Protein AF-A0A9E5R6Z1-F1 (afdb_monomer_lite)

Foldseek 3Di:
DDDDDDDDDDDDPPDPPPPPPPPPPPDPPPVVVVVLVVQLCVLLVVLVVVVVCVVVVDDDPPPDDPDPVVVVLSNLVSVLVSLVVNCVSVDPPPLVSQLVSQLSVQVSVLVVVCVVVVNPDPCVLCVLVSLLSSLVSLVVSQVSDPPNDVVSNVSSVVSNVVSVVSNCVSVCVDPPVVVVVCVVCVVVVVVVVVVVCVVVVVVVVPD

pLDDT: mean 70.44, std 13.85, range [41.38, 90.44]

Sequence (207 aa):
MDAETHPEGNQSPQLPSVPDDGIHQTEDKPYAQAARGRLAVLPFSLGLIGLGAFLLARPEIEGVNLNAQTLGVLFGAVWVLSTLLRFFATGRRERGLLYLALILLSIGGLFGAAVVSDGALDLTAWWPLLLLSAALSLVVTFILERQHEAGLLTLALFLGVSGGSALLVTQDVLQVDFLERLEDYFPLLIALGGVLLIPLAMRGSAE

Secondary structure (DSSP, 8-state):
--------------------------SSHHHHHHHHHHHHHHHHHHHHHHHHHHHHT-S--TT----HHHHHHHHHHHHHHHHHHHHHHH-TT-HHHHHHHHHHHHHHHHHHHHHHTTT-S-HHHHTHHHHHHHHHHHHHHHHH-SS--HHHHHHHHHHHHHHHHHHHHHTT-S-HHHHHHHHHHHHHHHHHHHHHHHHHHHHTT--

Radius of gyration: 31.72 Å; chains: 1; bounding box: 102×55×94 Å

Structure (mmCIF, N/CA/C/O backbone):
data_AF-A0A9E5R6Z1-F1
#
_entry.id   AF-A0A9E5R6Z1-F1
#
loop_
_atom_site.group_PDB
_atom_site.id
_atom_site.type_symbol
_atom_site.label_atom_id
_atom_site.label_alt_id
_atom_site.label_comp_id
_atom_site.label_asym_id
_atom_site.label_entity_id
_atom_site.label_seq_id
_atom_site.pdbx_PDB_ins_code
_atom_site.Cartn_x
_atom_site.Cartn_y
_atom_site.Cartn_z
_atom_site.occupancy
_atom_site.B_iso_or_equiv
_atom_site.auth_seq_id
_atom_site.auth_comp_id
_atom_site.auth_asym_id
_atom_site.auth_atom_id
_atom_site.pdbx_PDB_model_num
ATOM 1 N N . MET A 1 1 ? 77.469 2.097 -67.933 1.00 42.53 1 MET A N 1
ATOM 2 C CA . MET A 1 1 ? 76.581 3.271 -68.076 1.00 42.53 1 MET A CA 1
ATOM 3 C C . MET A 1 1 ? 75.127 2.822 -67.959 1.00 42.53 1 MET A C 1
ATOM 5 O O . MET A 1 1 ? 74.335 3.008 -68.871 1.00 42.53 1 MET A O 1
ATOM 9 N N . ASP A 1 2 ? 74.814 2.089 -66.889 1.00 42.16 2 ASP A N 1
ATOM 10 C CA . ASP A 1 2 ? 74.126 2.590 -65.691 1.00 42.16 2 ASP A CA 1
ATOM 11 C C . ASP A 1 2 ? 73.021 3.624 -65.931 1.00 42.16 2 ASP A C 1
ATOM 13 O O . ASP A 1 2 ? 73.303 4.780 -66.238 1.00 42.16 2 ASP A O 1
ATOM 17 N N . ALA A 1 3 ? 71.770 3.217 -65.718 1.00 41.38 3 ALA A N 1
ATOM 18 C CA . ALA A 1 3 ? 71.064 3.529 -64.472 1.00 41.38 3 ALA A CA 1
ATOM 19 C C . ALA A 1 3 ? 69.661 2.895 -64.501 1.00 41.38 3 ALA A C 1
ATOM 21 O O . ALA A 1 3 ? 68.779 3.333 -65.238 1.00 41.38 3 ALA A O 1
ATOM 22 N N . GLU A 1 4 ? 69.469 1.858 -63.684 1.00 46.56 4 GLU A N 1
ATOM 23 C CA . GLU A 1 4 ? 68.155 1.390 -63.243 1.00 46.56 4 GLU A CA 1
ATOM 24 C C . GLU A 1 4 ? 67.530 2.458 -62.336 1.00 46.56 4 GLU A C 1
ATOM 26 O O . GLU A 1 4 ? 68.152 2.897 -61.368 1.00 46.56 4 GLU A O 1
ATOM 31 N N . THR A 1 5 ? 66.299 2.878 -62.622 1.00 49.69 5 THR A N 1
ATOM 32 C CA . THR A 1 5 ? 65.506 3.710 -61.711 1.00 49.69 5 THR A CA 1
ATOM 33 C C . THR A 1 5 ? 64.362 2.880 -61.138 1.00 49.69 5 THR A C 1
ATOM 35 O O . THR A 1 5 ? 63.339 2.635 -61.776 1.00 49.69 5 THR A O 1
ATOM 38 N N . HIS A 1 6 ? 64.570 2.417 -59.905 1.00 46.84 6 HIS A N 1
ATOM 39 C CA . HIS A 1 6 ? 63.537 1.844 -59.045 1.00 46.84 6 HIS A CA 1
ATOM 40 C C . HIS A 1 6 ? 62.465 2.894 -58.688 1.00 46.84 6 HIS A C 1
ATOM 42 O O . HIS A 1 6 ? 62.797 4.070 -58.525 1.00 46.84 6 HIS A O 1
ATOM 48 N N . PRO A 1 7 ? 61.192 2.496 -58.499 1.00 50.41 7 PRO A N 1
ATOM 49 C CA . PRO A 1 7 ? 60.188 3.366 -57.911 1.00 50.41 7 PRO A CA 1
ATOM 50 C C . PRO A 1 7 ? 60.345 3.326 -56.385 1.00 50.41 7 PRO A C 1
ATOM 52 O O . PRO A 1 7 ? 60.003 2.330 -55.747 1.00 50.41 7 PRO A O 1
ATOM 55 N N . GLU A 1 8 ? 60.880 4.388 -55.783 1.00 46.31 8 GLU A N 1
ATOM 56 C CA . GLU A 1 8 ? 60.915 4.506 -54.324 1.00 46.31 8 GLU A CA 1
ATOM 57 C C . GLU A 1 8 ? 59.515 4.815 -53.793 1.00 46.31 8 GLU A C 1
ATOM 59 O O . GLU A 1 8 ? 59.022 5.944 -53.805 1.00 46.31 8 GLU A O 1
ATOM 64 N N . GLY A 1 9 ? 58.858 3.758 -53.327 1.00 43.81 9 GLY A N 1
ATOM 65 C CA . GLY A 1 9 ? 57.801 3.875 -52.347 1.00 43.81 9 GLY A CA 1
ATOM 66 C C . GLY A 1 9 ? 58.371 4.318 -50.999 1.00 43.81 9 GLY A C 1
ATOM 67 O O . GLY A 1 9 ? 59.351 3.764 -50.521 1.00 43.81 9 GLY A O 1
ATOM 68 N N . ASN A 1 10 ? 57.664 5.260 -50.379 1.00 48.88 10 ASN A N 1
ATOM 69 C CA . ASN A 1 10 ? 57.379 5.306 -48.947 1.00 48.88 10 ASN A CA 1
ATOM 70 C C . ASN A 1 10 ? 58.569 5.249 -47.969 1.00 48.88 10 ASN A C 1
ATOM 72 O O . ASN A 1 10 ? 59.078 4.173 -47.669 1.00 48.88 10 ASN A O 1
ATOM 76 N N . GLN A 1 11 ? 58.860 6.387 -47.330 1.00 45.09 11 GLN A N 1
ATOM 77 C CA . GLN A 1 11 ? 59.085 6.458 -45.879 1.00 45.09 11 GLN A CA 1
ATOM 78 C C . GLN A 1 11 ? 59.137 7.924 -45.428 1.00 45.09 11 GLN A C 1
ATOM 80 O O . GLN A 1 11 ? 60.192 8.534 -45.276 1.00 45.09 11 GLN A O 1
ATOM 85 N N . SER A 1 12 ? 57.961 8.514 -45.198 1.00 47.19 12 SER A N 1
ATOM 86 C CA . SER A 1 12 ? 57.875 9.636 -44.260 1.00 47.19 12 SER A CA 1
ATOM 87 C C . SER A 1 12 ? 58.375 9.147 -42.892 1.00 47.19 12 SER A C 1
ATOM 89 O O . SER A 1 12 ? 58.045 8.015 -42.527 1.00 47.19 12 SER A O 1
ATOM 91 N N . PRO A 1 13 ? 59.148 9.942 -42.128 1.00 47.66 13 PRO A N 1
ATOM 92 C CA . PRO A 1 13 ? 59.617 9.523 -40.814 1.00 47.66 13 PRO A CA 1
ATOM 93 C C . PRO A 1 13 ? 58.399 9.217 -39.943 1.00 47.66 13 PRO A C 1
ATOM 95 O O . PRO A 1 13 ? 57.646 10.123 -39.581 1.00 47.66 13 PRO A O 1
ATOM 98 N N . GLN A 1 14 ? 58.168 7.938 -39.647 1.00 50.94 14 GLN A N 1
ATOM 99 C CA . GLN A 1 14 ? 57.207 7.553 -38.627 1.00 50.94 14 GLN A CA 1
ATOM 100 C C . GLN A 1 14 ? 57.766 8.069 -37.308 1.00 50.94 14 GLN A C 1
ATOM 102 O O . GLN A 1 14 ? 58.709 7.510 -36.748 1.00 50.94 14 GLN A O 1
ATOM 107 N N . LEU A 1 15 ? 57.207 9.186 -36.843 1.00 52.81 15 LEU A N 1
ATOM 108 C CA . LEU A 1 15 ? 57.310 9.570 -35.447 1.00 52.81 15 LEU A CA 1
ATOM 109 C C . LEU A 1 15 ? 56.918 8.340 -34.616 1.00 52.81 15 LEU A C 1
ATOM 111 O O . LEU A 1 15 ? 55.941 7.674 -34.979 1.00 52.81 15 LEU A O 1
ATOM 115 N N . PRO A 1 16 ? 57.659 8.010 -33.543 1.00 53.41 16 PRO A N 1
ATOM 116 C CA . PRO A 1 16 ? 57.234 6.957 -32.637 1.00 53.41 16 PRO A CA 1
ATOM 117 C C . PRO A 1 16 ? 55.801 7.279 -32.227 1.00 53.41 16 PRO A C 1
ATOM 119 O O . PRO A 1 16 ? 55.530 8.378 -31.740 1.00 53.41 16 PRO A O 1
ATOM 122 N N . SER A 1 17 ? 54.879 6.358 -32.512 1.00 57.00 17 SER A N 1
ATOM 123 C CA . SER A 1 17 ? 53.503 6.461 -32.055 1.00 57.00 17 SER A CA 1
ATOM 124 C C . SER A 1 17 ? 53.571 6.572 -30.542 1.00 57.00 17 SER A C 1
ATOM 126 O O . SER A 1 17 ? 53.854 5.582 -29.864 1.00 57.00 17 SER A O 1
ATOM 128 N N . VAL A 1 18 ? 53.393 7.793 -30.033 1.00 56.34 18 VAL A N 1
ATOM 129 C CA . VAL A 1 18 ? 53.086 8.026 -28.628 1.00 56.34 18 VAL A CA 1
ATOM 130 C C . VAL A 1 18 ? 51.949 7.052 -28.340 1.00 56.34 18 VAL A C 1
ATOM 132 O O . VAL A 1 18 ? 50.958 7.090 -29.078 1.00 56.34 18 VAL A O 1
ATOM 135 N N . PRO A 1 19 ? 52.112 6.105 -27.397 1.00 54.19 19 PRO A N 1
ATOM 136 C CA . PRO A 1 19 ? 50.986 5.316 -26.946 1.00 54.19 19 PRO A CA 1
ATOM 137 C C . PRO A 1 19 ? 49.902 6.330 -26.629 1.00 54.19 19 PRO A C 1
ATOM 139 O O . PRO A 1 19 ? 50.152 7.275 -25.880 1.00 54.19 19 PRO A O 1
ATOM 142 N N . ASP A 1 20 ? 48.756 6.201 -27.290 1.00 52.78 20 ASP A N 1
ATOM 143 C CA . ASP A 1 20 ? 47.553 6.923 -26.916 1.00 52.78 20 ASP A CA 1
ATOM 144 C C . ASP A 1 20 ? 47.185 6.337 -25.548 1.00 52.78 20 ASP A C 1
ATOM 146 O O . ASP A 1 20 ? 46.398 5.396 -25.435 1.00 52.78 20 ASP A O 1
ATOM 150 N N . ASP A 1 21 ? 47.925 6.778 -24.523 1.00 45.31 21 ASP A N 1
ATOM 151 C CA . ASP A 1 21 ? 47.690 6.531 -23.118 1.00 45.31 21 ASP A CA 1
ATOM 152 C C . ASP A 1 21 ? 46.331 7.148 -22.913 1.00 45.31 21 ASP A C 1
ATOM 154 O O . ASP A 1 21 ? 46.196 8.366 -22.762 1.00 45.31 21 ASP A O 1
ATOM 158 N N . GLY A 1 22 ? 45.326 6.284 -23.075 1.00 45.94 22 GLY A N 1
ATOM 159 C CA . GLY A 1 22 ? 43.932 6.634 -23.025 1.00 45.94 22 GLY A CA 1
ATOM 160 C C . GLY A 1 22 ? 43.781 7.556 -21.848 1.00 45.94 22 GLY A C 1
ATOM 161 O O . GLY A 1 22 ? 44.023 7.139 -20.714 1.00 45.94 22 GLY A O 1
ATOM 162 N N . ILE A 1 23 ? 43.469 8.821 -22.146 1.00 45.84 23 ILE A N 1
ATOM 163 C CA . ILE A 1 23 ? 43.157 9.814 -21.137 1.00 45.84 23 ILE A CA 1
ATOM 164 C C . ILE A 1 23 ? 42.141 9.118 -20.260 1.00 45.84 23 ILE A C 1
ATOM 166 O O . ILE A 1 23 ? 41.013 8.855 -20.687 1.00 45.84 23 ILE A O 1
ATOM 170 N N . HIS A 1 24 ? 42.598 8.718 -19.080 1.00 48.62 24 HIS A N 1
ATOM 171 C CA . HIS A 1 24 ? 41.786 8.080 -18.084 1.00 48.62 24 HIS A CA 1
ATOM 172 C C . HIS A 1 24 ? 40.665 9.081 -17.814 1.00 48.62 24 HIS A C 1
ATOM 174 O O . HIS A 1 24 ? 40.829 10.031 -17.058 1.00 48.62 24 HIS A O 1
ATOM 180 N N . GLN A 1 25 ? 39.507 8.885 -18.455 1.00 45.84 25 GLN A N 1
ATOM 181 C CA . GLN A 1 25 ? 38.227 9.499 -18.102 1.00 45.84 25 GLN A CA 1
ATOM 182 C C . GLN A 1 25 ? 37.716 8.861 -16.801 1.00 45.84 25 GLN A C 1
ATOM 184 O O . GLN A 1 25 ? 36.587 8.385 -16.678 1.00 45.84 25 GLN A O 1
ATOM 189 N N . THR A 1 26 ? 38.604 8.837 -15.825 1.00 51.22 26 THR A N 1
ATOM 190 C CA . THR A 1 26 ? 38.409 8.600 -14.411 1.00 51.22 26 THR A CA 1
ATOM 191 C C . THR A 1 26 ? 38.851 9.951 -13.867 1.00 51.22 26 THR A C 1
ATOM 193 O O . THR A 1 26 ? 40.036 10.227 -13.867 1.00 51.22 26 THR A O 1
ATOM 196 N N . GLU A 1 27 ? 37.982 10.938 -13.644 1.00 50.84 27 GLU A N 1
ATOM 197 C CA . GLU A 1 27 ? 37.518 11.200 -12.274 1.00 50.84 27 GLU A CA 1
ATOM 198 C C . GLU A 1 27 ? 36.553 12.410 -12.160 1.00 50.84 27 GLU A C 1
ATOM 200 O O . GLU A 1 27 ? 36.466 13.024 -11.107 1.00 50.84 27 GLU A O 1
ATOM 205 N N . ASP A 1 28 ? 35.729 12.738 -13.164 1.00 46.84 28 ASP A N 1
ATOM 206 C CA . ASP A 1 28 ? 34.684 13.785 -12.985 1.00 46.84 28 ASP A CA 1
ATOM 207 C C . ASP A 1 28 ? 33.322 13.245 -12.498 1.00 46.84 28 ASP A C 1
ATOM 209 O O . ASP A 1 28 ? 32.381 13.986 -12.200 1.00 46.84 28 ASP A O 1
ATOM 213 N N . LYS A 1 29 ? 33.188 11.922 -12.360 1.00 54.06 29 LYS A N 1
ATOM 214 C CA . LYS A 1 29 ? 31.953 11.274 -11.886 1.00 54.06 29 LYS A CA 1
ATOM 215 C C . LYS A 1 29 ? 31.709 11.306 -10.359 1.00 54.06 29 LYS A C 1
ATOM 217 O O . LYS A 1 29 ? 30.527 11.355 -9.999 1.00 54.06 29 LYS A O 1
ATOM 222 N N . PRO A 1 30 ? 32.710 11.311 -9.446 1.00 52.12 30 PRO A N 1
ATOM 223 C CA . PRO A 1 30 ? 32.435 11.259 -8.008 1.00 52.12 30 PRO A CA 1
ATOM 224 C C . PRO A 1 30 ? 31.870 12.580 -7.463 1.00 52.12 30 PRO A C 1
ATOM 226 O O . PRO A 1 30 ? 30.989 12.552 -6.605 1.00 52.12 30 PRO A O 1
ATOM 229 N N . TYR A 1 31 ? 32.272 13.737 -8.003 1.00 50.44 31 TYR A N 1
ATOM 230 C CA . TYR A 1 31 ? 31.778 15.041 -7.537 1.00 50.44 31 TYR A CA 1
ATOM 231 C C . TYR A 1 31 ? 30.316 15.299 -7.925 1.00 50.44 31 TYR A C 1
ATOM 233 O O . TYR A 1 31 ? 29.526 15.751 -7.093 1.00 50.44 31 TYR A O 1
ATOM 241 N N . ALA A 1 32 ? 29.912 14.940 -9.148 1.00 51.44 32 ALA A N 1
ATOM 242 C CA . ALA A 1 32 ? 28.524 15.077 -9.594 1.00 51.44 32 ALA A CA 1
ATOM 243 C C . ALA A 1 32 ? 27.569 14.103 -8.874 1.00 51.44 32 ALA A C 1
ATOM 245 O O . ALA A 1 32 ? 26.413 14.444 -8.611 1.00 51.44 32 ALA A O 1
ATOM 246 N N . GLN A 1 33 ? 28.041 12.902 -8.518 1.00 53.09 33 GLN A N 1
ATOM 247 C CA . GLN A 1 33 ? 27.274 11.945 -7.711 1.00 53.09 33 GLN A CA 1
ATOM 248 C C . GLN A 1 33 ? 27.171 12.385 -6.242 1.00 53.09 33 GLN A C 1
ATOM 250 O O . GLN A 1 33 ? 26.078 12.343 -5.675 1.00 53.09 33 GLN A O 1
ATOM 255 N N . ALA A 1 34 ? 28.255 12.899 -5.651 1.00 52.94 34 ALA A N 1
ATOM 256 C CA . ALA A 1 34 ? 28.252 13.429 -4.288 1.00 52.94 34 ALA A CA 1
ATOM 257 C C . ALA A 1 34 ? 27.375 14.687 -4.142 1.00 52.94 34 ALA A C 1
ATOM 259 O O . ALA A 1 34 ? 26.655 14.826 -3.153 1.00 52.94 34 ALA A O 1
ATOM 260 N N . ALA A 1 35 ? 27.374 15.586 -5.133 1.00 52.66 35 ALA A N 1
ATOM 261 C CA . ALA A 1 35 ? 26.526 16.780 -5.133 1.00 52.66 35 ALA A CA 1
ATOM 262 C C . ALA A 1 35 ? 25.026 16.438 -5.207 1.00 52.66 35 ALA A C 1
ATOM 264 O O . ALA A 1 35 ? 24.215 17.038 -4.502 1.00 52.66 35 ALA A O 1
ATOM 265 N N . ARG A 1 36 ? 24.652 15.422 -5.997 1.00 52.22 36 ARG A N 1
ATOM 266 C CA . ARG A 1 36 ? 23.263 14.935 -6.090 1.00 52.22 36 ARG A CA 1
ATOM 267 C C . ARG A 1 36 ? 22.806 14.234 -4.808 1.00 52.22 36 ARG A C 1
ATOM 269 O O . ARG A 1 36 ? 21.694 14.481 -4.353 1.00 52.22 36 ARG A O 1
ATOM 276 N N . GLY A 1 37 ? 23.682 13.455 -4.167 1.00 53.03 37 GLY A N 1
ATOM 277 C CA . GLY A 1 37 ? 23.411 12.870 -2.848 1.00 53.03 37 GLY A CA 1
ATOM 278 C C . GLY A 1 37 ? 23.212 13.921 -1.747 1.00 53.03 37 GLY A C 1
ATOM 279 O O . GLY A 1 37 ? 22.373 13.742 -0.868 1.00 53.03 37 GLY A O 1
ATOM 280 N N . ARG A 1 38 ? 23.919 15.059 -1.820 1.00 52.53 38 ARG A N 1
ATOM 281 C CA . ARG A 1 38 ? 23.760 16.183 -0.876 1.00 52.53 38 ARG A CA 1
ATOM 282 C C . ARG A 1 38 ? 22.423 16.916 -1.045 1.00 52.53 38 ARG A C 1
ATOM 284 O O . ARG A 1 38 ? 21.783 17.227 -0.044 1.00 52.53 38 ARG A O 1
ATOM 291 N N . LEU A 1 39 ? 21.959 17.121 -2.281 1.00 54.81 39 LEU A N 1
ATOM 292 C CA . LEU A 1 39 ? 20.628 17.688 -2.559 1.00 54.81 39 LEU A CA 1
ATOM 293 C C . LEU A 1 39 ? 19.488 16.776 -2.079 1.00 54.81 39 LEU A C 1
ATOM 295 O O . LEU A 1 39 ? 18.458 17.264 -1.629 1.00 54.81 39 LEU A O 1
ATOM 299 N N . ALA A 1 40 ? 19.695 15.459 -2.102 1.00 56.75 40 ALA A N 1
ATOM 300 C CA . ALA A 1 40 ? 18.724 14.479 -1.626 1.00 56.75 40 ALA A CA 1
ATOM 301 C C . ALA A 1 40 ? 18.549 14.484 -0.090 1.00 56.75 40 ALA A C 1
ATOM 303 O O . ALA A 1 40 ? 17.507 14.074 0.419 1.00 56.75 40 ALA A O 1
ATOM 304 N N . VAL A 1 41 ? 19.557 14.913 0.678 1.00 60.66 41 VAL A N 1
ATOM 305 C CA . VAL A 1 41 ? 19.496 14.984 2.156 1.00 60.66 41 VAL A CA 1
ATOM 306 C C . VAL A 1 41 ? 18.950 16.331 2.643 1.00 60.66 41 VAL A C 1
ATOM 308 O O . VAL A 1 41 ? 18.361 16.392 3.718 1.00 60.66 41 VAL A O 1
ATOM 311 N N . LEU A 1 42 ? 19.084 17.383 1.832 1.00 63.50 42 LEU A N 1
ATOM 312 C CA . LEU A 1 42 ? 18.639 18.748 2.127 1.00 63.50 42 LEU A CA 1
ATOM 313 C C . LEU A 1 42 ? 17.174 18.885 2.586 1.00 63.50 42 LEU A C 1
ATOM 315 O O . LEU A 1 42 ? 16.953 19.552 3.592 1.00 63.50 42 LEU A O 1
ATOM 319 N N . PRO A 1 43 ? 16.164 18.284 1.927 1.00 65.00 43 PRO A N 1
ATOM 320 C CA . PRO A 1 43 ? 14.779 18.426 2.377 1.00 65.00 43 PRO A CA 1
ATOM 321 C C . PRO A 1 43 ? 14.519 17.720 3.713 1.00 65.00 43 PRO A C 1
ATOM 323 O O . PRO A 1 43 ? 13.769 18.234 4.539 1.00 65.00 43 PRO A O 1
ATOM 326 N N . PHE A 1 44 ? 15.195 16.596 3.964 1.00 64.19 44 PHE A N 1
ATOM 327 C CA . PHE A 1 44 ? 15.089 15.872 5.231 1.00 64.19 44 PHE A CA 1
ATOM 328 C C . PHE A 1 44 ? 15.747 16.634 6.376 1.00 64.19 44 PHE A C 1
ATOM 330 O O . PHE A 1 44 ? 15.157 16.773 7.446 1.00 64.19 44 PHE A O 1
ATOM 337 N N . SER A 1 45 ? 16.942 17.183 6.147 1.00 64.44 45 SER A N 1
ATOM 338 C CA . SER A 1 45 ? 17.613 18.006 7.146 1.00 64.44 45 SER A CA 1
ATOM 339 C C . SER A 1 45 ? 16.865 19.315 7.394 1.00 64.44 45 SER A C 1
ATOM 341 O O . SER A 1 45 ? 16.683 19.660 8.555 1.00 64.44 45 SER A O 1
ATOM 343 N N . LEU A 1 46 ? 16.351 20.003 6.365 1.00 70.88 46 LEU A N 1
ATOM 344 C CA . LEU A 1 46 ? 15.491 21.179 6.561 1.00 70.88 46 LEU A CA 1
ATOM 345 C C . LEU A 1 46 ? 14.216 20.832 7.329 1.00 70.88 46 LEU A C 1
ATOM 347 O O . LEU A 1 46 ? 13.823 21.592 8.208 1.00 70.88 46 LEU A O 1
ATOM 351 N N . GLY A 1 47 ? 13.581 19.699 7.024 1.00 67.06 47 GLY A N 1
ATOM 352 C CA . GLY A 1 47 ? 12.389 19.246 7.735 1.00 67.06 47 GLY A CA 1
ATOM 353 C C . GLY A 1 47 ? 12.667 18.960 9.211 1.00 67.06 47 GLY A C 1
ATOM 354 O O . GLY A 1 47 ? 11.908 19.396 10.070 1.00 67.06 47 GLY A O 1
ATOM 355 N N . LEU A 1 48 ? 13.792 18.309 9.525 1.00 73.06 48 LEU A N 1
ATOM 356 C CA . LEU A 1 48 ? 14.227 18.071 10.905 1.00 73.06 48 LEU A CA 1
ATOM 357 C C . LEU A 1 48 ? 14.653 19.351 11.627 1.00 73.06 48 LEU A C 1
ATOM 359 O O . LEU A 1 48 ? 14.375 19.496 12.813 1.00 73.06 48 LEU A O 1
ATOM 363 N N . ILE A 1 49 ? 15.299 20.286 10.932 1.00 69.94 49 ILE A N 1
ATOM 364 C CA . ILE A 1 49 ? 15.656 21.595 11.487 1.00 69.94 49 ILE A CA 1
ATOM 365 C C . ILE A 1 49 ? 14.388 22.402 11.764 1.00 69.94 49 ILE A C 1
ATOM 367 O O . ILE A 1 49 ? 14.272 22.982 12.836 1.00 69.94 49 ILE A O 1
ATOM 371 N N . GLY A 1 50 ? 13.418 22.402 10.848 1.00 69.31 50 GLY A N 1
ATOM 372 C CA . GLY A 1 50 ? 12.114 23.032 11.044 1.00 69.31 50 GLY A CA 1
ATOM 373 C C . GLY A 1 50 ? 11.343 22.405 12.205 1.00 69.31 50 GLY A C 1
ATOM 374 O O . GLY A 1 50 ? 10.792 23.127 13.028 1.00 69.31 50 GLY A O 1
ATOM 375 N N . LEU A 1 51 ? 11.375 21.075 12.328 1.00 67.88 51 LEU A N 1
ATOM 376 C CA . LEU A 1 51 ? 10.795 20.344 13.454 1.00 67.88 51 LEU A CA 1
ATOM 377 C C . LEU A 1 51 ? 11.487 20.698 14.779 1.00 67.88 51 LEU A C 1
ATOM 379 O O . LEU A 1 51 ? 10.820 20.999 15.763 1.00 67.88 51 LEU A O 1
ATOM 383 N N . GLY A 1 52 ? 12.820 20.705 14.803 1.00 61.97 52 GLY A N 1
ATOM 384 C CA . GLY A 1 52 ? 13.613 21.082 15.972 1.00 61.97 52 GLY A CA 1
ATOM 385 C C . GLY A 1 52 ? 13.401 22.542 16.373 1.00 61.97 52 GLY A C 1
ATOM 386 O O . GLY A 1 52 ? 13.226 22.829 17.551 1.00 61.97 52 GLY A O 1
ATOM 387 N N . ALA A 1 53 ? 13.332 23.455 15.403 1.00 65.62 53 ALA A N 1
ATOM 388 C CA . ALA A 1 53 ? 13.021 24.864 15.622 1.00 65.62 53 ALA A CA 1
ATOM 389 C C . ALA A 1 53 ? 11.587 25.055 16.127 1.00 65.62 53 ALA A C 1
ATOM 391 O O . ALA A 1 53 ? 11.368 25.847 17.035 1.00 65.62 53 ALA A O 1
ATOM 392 N N . PHE A 1 54 ? 10.619 24.302 15.601 1.00 64.12 54 PHE A N 1
ATOM 393 C CA . PHE A 1 54 ? 9.246 24.292 16.101 1.00 64.12 54 PHE A CA 1
ATOM 394 C C . PHE A 1 54 ? 9.166 23.803 17.553 1.00 64.12 54 PHE A C 1
ATOM 396 O O . PHE A 1 54 ? 8.422 24.377 18.342 1.00 64.12 54 PHE A O 1
ATOM 403 N N . LEU A 1 55 ? 9.951 22.786 17.923 1.00 65.44 55 LEU A N 1
ATOM 404 C CA . LEU A 1 55 ? 10.042 22.307 19.305 1.00 65.44 55 LEU A CA 1
ATOM 405 C C . LEU A 1 55 ? 10.739 23.319 20.226 1.00 65.44 55 LEU A C 1
ATOM 407 O O . LEU A 1 55 ? 10.307 23.492 21.360 1.00 65.44 55 LEU A O 1
ATOM 411 N N . LEU A 1 56 ? 11.778 24.013 19.746 1.00 64.62 56 LEU A N 1
ATOM 412 C CA . LEU A 1 56 ? 12.502 25.028 20.523 1.00 64.62 56 LEU A CA 1
ATOM 413 C C . LEU A 1 56 ? 11.713 26.334 20.695 1.00 64.62 56 LEU A C 1
ATOM 415 O O . LEU A 1 56 ? 11.832 26.996 21.720 1.00 64.62 56 LEU A O 1
ATOM 419 N N . ALA A 1 57 ? 10.938 26.727 19.684 1.00 64.44 57 ALA A N 1
ATOM 420 C CA . ALA A 1 57 ? 10.204 27.989 19.656 1.00 64.44 57 ALA A CA 1
ATOM 421 C C . ALA A 1 57 ? 8.901 27.962 20.472 1.00 64.44 57 ALA A C 1
ATOM 423 O O . ALA A 1 57 ? 8.182 28.961 20.476 1.00 64.44 57 ALA A O 1
ATOM 424 N N . ARG A 1 58 ? 8.572 26.851 21.149 1.00 54.75 58 ARG A N 1
ATOM 425 C CA . ARG A 1 58 ? 7.370 26.759 21.986 1.00 54.75 58 ARG A CA 1
ATOM 426 C C . ARG A 1 58 ? 7.671 26.960 23.473 1.00 54.75 58 ARG A C 1
ATOM 428 O O . ARG A 1 58 ? 8.066 26.010 24.145 1.00 54.75 58 ARG A O 1
ATOM 435 N N . PRO A 1 59 ? 7.347 28.136 24.028 1.00 50.41 59 PRO A N 1
ATOM 436 C CA . PRO A 1 59 ? 6.802 28.225 25.370 1.00 50.41 59 PRO A CA 1
ATOM 437 C C . PRO A 1 59 ? 5.311 27.846 25.288 1.00 50.41 59 PRO A C 1
ATOM 439 O O . PRO A 1 59 ? 4.555 28.493 24.573 1.00 50.41 59 PRO A O 1
ATOM 442 N N . GLU A 1 60 ? 4.920 26.738 25.920 1.00 53.78 60 GLU A N 1
ATOM 443 C CA . GLU A 1 60 ? 3.537 26.420 26.337 1.00 53.78 60 GLU A CA 1
ATOM 444 C C . GLU A 1 60 ? 2.402 26.942 25.433 1.00 53.78 60 GLU A C 1
ATOM 446 O O . GLU A 1 60 ? 1.606 27.796 25.810 1.00 53.78 60 GLU A O 1
ATOM 451 N N . ILE A 1 61 ? 2.284 26.414 24.217 1.00 53.22 61 ILE A N 1
ATOM 452 C CA . ILE A 1 61 ? 1.056 26.624 23.445 1.00 53.22 61 ILE A CA 1
ATOM 453 C C . ILE A 1 61 ? 0.037 25.599 23.953 1.00 53.22 61 ILE A C 1
ATOM 455 O O . ILE A 1 61 ? 0.130 24.410 23.623 1.00 53.22 61 ILE A O 1
ATOM 459 N N . GLU A 1 62 ? -0.903 26.073 24.770 1.00 46.53 62 GLU A N 1
ATOM 460 C CA . GLU A 1 62 ? -2.062 25.316 25.243 1.00 46.53 62 GLU A CA 1
ATOM 461 C C . GLU A 1 62 ? -2.764 24.612 24.070 1.00 46.53 62 GLU A C 1
ATOM 463 O O . GLU A 1 62 ? -3.077 25.216 23.044 1.00 46.53 62 GLU A O 1
ATOM 468 N N . GLY A 1 63 ? -2.978 23.301 24.210 1.00 54.12 63 GLY A N 1
ATOM 469 C CA . GLY A 1 63 ? -3.749 22.493 23.260 1.00 54.12 63 GLY A CA 1
ATOM 470 C C . GLY A 1 63 ? -2.946 21.570 22.339 1.00 54.12 63 GLY A C 1
ATOM 471 O O . GLY A 1 63 ? -3.548 20.724 21.684 1.00 54.12 63 GLY A O 1
ATOM 472 N N . VAL A 1 64 ? -1.610 21.644 22.301 1.00 53.69 64 VAL A N 1
ATOM 473 C CA . VAL A 1 64 ? -0.796 20.657 21.561 1.00 53.69 64 VAL A CA 1
ATOM 474 C C . VAL A 1 64 ? -0.120 19.701 22.534 1.00 53.69 64 VAL A C 1
ATOM 476 O O . VAL A 1 64 ? 0.957 19.980 23.056 1.00 53.69 64 VAL A O 1
ATOM 479 N N . ASN A 1 65 ? -0.747 18.544 22.750 1.00 59.91 65 ASN A N 1
ATOM 480 C CA . ASN A 1 65 ? -0.123 17.434 23.464 1.00 59.91 65 ASN A CA 1
ATOM 481 C C . ASN A 1 65 ? 1.011 16.854 22.606 1.00 59.91 65 ASN A C 1
ATOM 483 O O . ASN A 1 65 ? 0.790 16.089 21.662 1.00 59.91 65 ASN A O 1
ATOM 487 N N . LEU A 1 66 ? 2.247 17.231 22.935 1.00 60.53 66 LEU A N 1
ATOM 488 C CA . LEU A 1 66 ? 3.465 16.646 22.376 1.00 60.53 66 LEU A CA 1
ATOM 489 C C . LEU A 1 66 ? 3.709 15.270 23.010 1.00 60.53 66 LEU A C 1
ATOM 491 O O . LEU A 1 66 ? 4.646 15.066 23.774 1.00 60.53 66 LEU A O 1
ATOM 495 N N . ASN A 1 67 ? 2.828 14.320 22.707 1.00 69.62 67 ASN A N 1
ATOM 496 C CA . ASN A 1 67 ? 3.039 12.916 23.027 1.00 69.62 67 ASN A CA 1
ATOM 497 C C . ASN A 1 67 ? 4.022 12.298 22.009 1.00 69.62 67 ASN A C 1
ATOM 499 O O . ASN A 1 67 ? 4.183 12.807 20.895 1.00 69.62 67 ASN A O 1
ATOM 503 N N . ALA A 1 68 ? 4.644 11.167 22.350 1.00 67.31 68 ALA A N 1
ATOM 504 C CA . ALA A 1 68 ? 5.526 10.412 21.454 1.00 67.31 68 ALA A CA 1
ATOM 505 C C . ALA A 1 68 ? 4.854 10.091 20.102 1.00 67.31 68 ALA A C 1
ATOM 507 O O . ALA A 1 68 ? 5.511 10.064 19.063 1.00 67.31 68 ALA A O 1
ATOM 508 N N . GLN A 1 69 ? 3.529 9.932 20.108 1.00 63.53 69 GLN A N 1
ATOM 509 C CA . GLN A 1 69 ? 2.709 9.750 18.910 1.00 63.53 69 GLN A CA 1
ATOM 510 C C . GLN A 1 69 ? 2.749 10.973 17.979 1.00 63.53 69 GLN A C 1
ATOM 512 O O . GLN A 1 69 ? 3.026 10.824 16.791 1.00 63.53 69 GLN A O 1
ATOM 517 N N . THR A 1 70 ? 2.552 12.185 18.505 1.00 68.75 70 THR A N 1
ATOM 518 C CA . THR A 1 70 ? 2.577 13.441 17.732 1.00 68.75 70 THR A CA 1
ATOM 519 C C . THR A 1 70 ? 3.946 13.674 17.090 1.00 68.75 70 THR A C 1
ATOM 521 O O . THR A 1 70 ? 4.037 14.063 15.924 1.00 68.75 70 THR A O 1
ATOM 524 N N . LEU A 1 71 ? 5.022 13.378 17.827 1.00 68.25 71 LEU A N 1
ATOM 525 C CA . LEU A 1 71 ? 6.392 13.441 17.312 1.00 68.25 71 LEU A CA 1
ATOM 526 C C . LEU A 1 71 ? 6.643 12.399 16.216 1.00 68.25 71 LEU A C 1
ATOM 528 O O . LEU A 1 71 ? 7.260 12.721 15.202 1.00 68.25 71 LEU A O 1
ATOM 532 N N . GLY A 1 72 ? 6.131 11.178 16.387 1.00 70.88 72 GLY A N 1
ATOM 533 C CA . GLY A 1 72 ? 6.204 10.123 15.378 1.00 70.88 72 GLY A CA 1
ATOM 534 C C . GLY A 1 72 ? 5.494 10.498 14.076 1.00 70.88 72 GLY A C 1
ATOM 535 O O . GLY A 1 72 ? 6.059 10.312 13.000 1.00 70.88 72 GLY A O 1
ATOM 536 N N . VAL A 1 73 ? 4.299 11.094 14.161 1.00 70.62 73 VAL A N 1
ATOM 537 C CA . VAL A 1 73 ? 3.543 11.570 12.988 1.00 70.62 73 VAL A CA 1
ATOM 538 C C . VAL A 1 73 ? 4.295 12.684 12.264 1.00 70.62 73 VAL A C 1
ATOM 540 O O . VAL A 1 73 ? 4.455 12.623 11.047 1.00 70.62 73 VAL A O 1
ATOM 543 N N . LEU A 1 74 ? 4.809 13.676 12.999 1.00 70.81 74 LEU A N 1
ATOM 544 C CA . LEU A 1 74 ? 5.597 14.766 12.420 1.00 70.81 74 LEU A CA 1
ATOM 545 C C . LEU A 1 74 ? 6.873 14.255 11.740 1.00 70.81 74 LEU A C 1
ATOM 547 O O . LEU A 1 74 ? 7.172 14.651 10.613 1.00 70.81 74 LEU A O 1
ATOM 551 N N . PHE A 1 75 ? 7.601 13.344 12.388 1.00 71.12 75 PHE A N 1
ATOM 552 C CA . PHE A 1 75 ? 8.785 12.717 11.806 1.00 71.12 75 PHE A CA 1
ATOM 553 C C . PHE A 1 75 ? 8.439 11.917 10.543 1.00 71.12 75 PHE A C 1
ATOM 555 O O . PHE A 1 75 ? 9.104 12.064 9.518 1.00 71.12 75 PHE A O 1
ATOM 562 N N . GLY A 1 76 ? 7.370 11.118 10.590 1.00 73.56 76 GLY A N 1
ATOM 563 C CA . GLY A 1 76 ? 6.874 10.356 9.447 1.00 73.56 76 GLY A CA 1
ATOM 564 C C . GLY A 1 76 ? 6.491 11.257 8.274 1.00 73.56 76 GLY A C 1
ATOM 565 O O . GLY A 1 76 ? 6.902 10.995 7.147 1.00 73.56 76 GLY A O 1
ATOM 566 N N . ALA A 1 77 ? 5.789 12.362 8.532 1.00 73.50 77 ALA A N 1
ATOM 567 C CA . ALA A 1 77 ? 5.416 13.339 7.512 1.00 73.50 77 ALA A CA 1
ATOM 568 C C . ALA A 1 77 ? 6.647 13.990 6.863 1.00 73.50 77 ALA A C 1
ATOM 570 O O . ALA A 1 77 ? 6.738 14.053 5.636 1.00 73.50 77 ALA A O 1
ATOM 571 N N . VAL A 1 78 ? 7.628 14.413 7.671 1.00 73.31 78 VAL A N 1
ATOM 572 C CA . VAL A 1 78 ? 8.906 14.949 7.175 1.00 73.31 78 VAL A CA 1
ATOM 573 C C . VAL A 1 78 ? 9.636 13.910 6.326 1.00 73.31 78 VAL A C 1
ATOM 575 O O . VAL A 1 78 ? 10.157 14.243 5.260 1.00 73.31 78 VAL A O 1
ATOM 578 N N . TRP A 1 79 ? 9.659 12.651 6.758 1.00 73.31 79 TRP A N 1
ATOM 579 C CA . TRP A 1 79 ? 10.330 11.578 6.034 1.00 73.31 79 TRP A CA 1
ATOM 580 C C . TRP A 1 79 ? 9.649 11.259 4.698 1.00 73.31 79 TRP A C 1
ATOM 582 O O . TRP A 1 79 ? 10.322 11.238 3.670 1.00 73.31 79 TRP A O 1
ATOM 592 N N . VAL A 1 80 ? 8.320 11.113 4.672 1.00 76.38 80 VAL A N 1
ATOM 593 C CA . VAL A 1 80 ? 7.540 10.901 3.438 1.00 76.38 80 VAL A CA 1
ATOM 594 C C . VAL A 1 80 ? 7.735 12.059 2.461 1.00 76.38 80 VAL A C 1
ATOM 596 O O . VAL A 1 80 ? 8.035 11.829 1.288 1.00 76.38 80 VAL A O 1
ATOM 599 N N . LEU A 1 81 ? 7.640 13.303 2.941 1.00 74.69 81 LEU A N 1
ATOM 600 C CA . LEU A 1 81 ? 7.856 14.494 2.120 1.00 74.69 81 LEU A CA 1
ATOM 601 C C . LEU A 1 81 ? 9.277 14.532 1.544 1.00 74.69 81 LEU A C 1
ATOM 603 O O . LEU A 1 81 ? 9.472 14.856 0.374 1.00 74.69 81 LEU A O 1
ATOM 607 N N . SER A 1 82 ? 10.269 14.147 2.344 1.00 70.44 82 SER A N 1
ATOM 608 C CA . SER A 1 82 ? 11.663 14.071 1.906 1.00 70.44 82 SER A CA 1
ATOM 609 C C . SER A 1 82 ? 11.877 13.003 0.843 1.00 70.44 82 SER A C 1
ATOM 611 O O . SER A 1 82 ? 12.602 13.242 -0.120 1.00 70.44 82 SER A O 1
ATOM 613 N N . THR A 1 83 ? 11.232 11.845 0.978 1.00 69.25 83 THR A N 1
ATOM 614 C CA . THR A 1 83 ? 11.306 10.768 -0.013 1.00 69.25 83 THR A CA 1
ATOM 615 C C . THR A 1 83 ? 10.615 11.161 -1.322 1.00 69.25 83 THR A C 1
ATOM 617 O O . THR A 1 83 ? 11.164 10.916 -2.396 1.00 69.25 83 THR A O 1
ATOM 620 N N . LEU A 1 84 ? 9.473 11.857 -1.261 1.00 71.75 84 LEU A N 1
ATOM 621 C CA . LEU A 1 84 ? 8.824 12.429 -2.448 1.00 71.75 84 LEU A CA 1
ATOM 622 C C . LEU A 1 84 ? 9.726 13.458 -3.136 1.00 71.75 84 LEU A C 1
ATOM 624 O O . LEU A 1 84 ? 9.948 13.386 -4.344 1.00 71.75 84 LEU A O 1
ATOM 628 N N . LEU A 1 85 ? 10.303 14.388 -2.372 1.00 68.44 85 LEU A N 1
ATOM 629 C CA . LEU A 1 85 ? 11.231 15.386 -2.903 1.00 68.44 85 LEU A CA 1
ATOM 630 C C . LEU A 1 85 ? 12.482 14.738 -3.503 1.00 68.44 85 LEU A C 1
ATOM 632 O O . LEU A 1 85 ? 12.952 15.194 -4.542 1.00 68.44 85 LEU A O 1
ATOM 636 N N . ARG A 1 86 ? 12.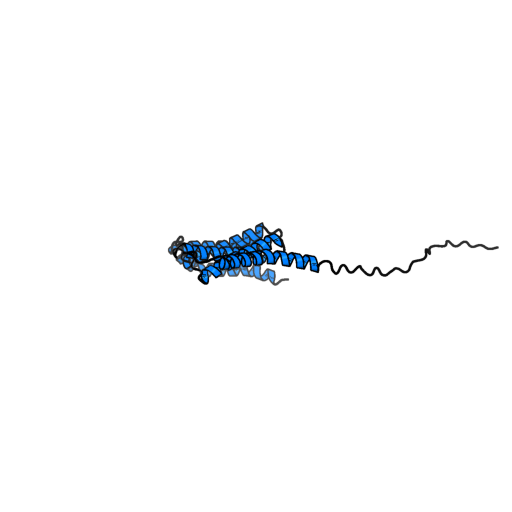991 13.648 -2.915 1.00 66.94 86 ARG A N 1
ATOM 637 C CA . ARG A 1 86 ? 14.084 12.852 -3.492 1.00 66.94 86 ARG A CA 1
ATOM 638 C C . ARG A 1 86 ? 13.719 12.233 -4.829 1.00 66.94 86 ARG A C 1
ATOM 640 O O . ARG A 1 86 ? 14.537 12.305 -5.744 1.00 66.94 86 ARG A O 1
ATOM 647 N N . PHE A 1 87 ? 12.515 11.682 -4.964 1.00 67.25 87 PHE A N 1
ATOM 648 C CA . PHE A 1 87 ? 12.041 11.178 -6.249 1.00 67.25 87 PHE A CA 1
ATOM 649 C C . PHE A 1 87 ? 12.033 12.292 -7.308 1.00 67.25 87 PHE A C 1
ATOM 651 O O . PHE A 1 87 ? 12.595 12.119 -8.391 1.00 67.25 87 PHE A O 1
ATOM 658 N N . PHE A 1 88 ? 11.487 13.468 -6.979 1.00 67.69 88 PHE A N 1
ATOM 659 C CA . PHE A 1 88 ? 11.462 14.606 -7.904 1.00 67.69 88 PHE A CA 1
ATOM 660 C C . PHE A 1 88 ? 12.860 15.176 -8.207 1.00 67.69 88 PHE A C 1
ATOM 662 O O . PHE A 1 88 ? 13.128 15.549 -9.347 1.00 67.69 88 PHE A O 1
ATOM 669 N N . ALA A 1 89 ? 13.768 15.220 -7.226 1.00 62.41 89 ALA A N 1
ATOM 670 C CA . ALA A 1 89 ? 15.103 15.808 -7.369 1.00 62.41 89 ALA A CA 1
ATOM 671 C C . ALA A 1 89 ? 16.115 14.882 -8.065 1.00 62.41 89 ALA A C 1
ATOM 673 O O . ALA A 1 89 ? 16.950 15.335 -8.849 1.00 62.41 89 ALA A O 1
ATOM 674 N N . THR A 1 90 ? 16.059 13.581 -7.778 1.00 61.69 90 THR A N 1
ATOM 675 C CA . THR A 1 90 ? 16.999 12.574 -8.304 1.00 61.69 90 THR A CA 1
ATOM 676 C C . THR A 1 90 ? 16.488 11.966 -9.614 1.00 61.69 90 THR A C 1
ATOM 678 O O . THR A 1 90 ? 17.254 11.380 -10.388 1.00 61.69 90 THR A O 1
ATOM 681 N N . GLY A 1 91 ? 15.194 12.145 -9.895 1.00 61.94 91 GLY A N 1
ATOM 682 C CA . GLY A 1 91 ? 14.521 11.628 -11.072 1.00 61.94 91 GLY A CA 1
ATOM 683 C C . GLY A 1 91 ? 14.576 10.101 -11.154 1.00 61.94 91 GLY A C 1
ATOM 684 O O . GLY A 1 91 ? 14.614 9.386 -10.156 1.00 61.94 91 GLY A O 1
ATOM 685 N N . ARG A 1 92 ? 14.623 9.615 -12.398 1.00 58.78 92 ARG A N 1
ATOM 686 C CA . ARG A 1 92 ? 14.455 8.238 -12.918 1.00 58.78 92 ARG A CA 1
ATOM 687 C C . ARG A 1 92 ? 15.109 7.054 -12.166 1.00 58.78 92 ARG A C 1
ATOM 689 O O . ARG A 1 92 ? 14.902 5.916 -12.581 1.00 58.78 92 ARG A O 1
ATOM 696 N N . ARG A 1 93 ? 15.961 7.267 -11.157 1.00 59.25 93 ARG A N 1
ATOM 697 C CA . ARG A 1 93 ? 16.838 6.238 -10.560 1.00 59.25 93 ARG A CA 1
ATOM 698 C C . ARG A 1 93 ? 16.345 5.652 -9.232 1.00 59.25 93 ARG A C 1
ATOM 700 O O . ARG A 1 93 ? 16.889 4.645 -8.799 1.00 59.25 93 ARG A O 1
ATOM 707 N N . GLU A 1 94 ? 15.302 6.221 -8.635 1.00 66.88 94 GLU A N 1
ATOM 708 C CA . GLU A 1 94 ? 14.782 5.825 -7.319 1.00 66.88 94 GLU A CA 1
ATOM 709 C C . GLU A 1 94 ? 13.332 5.294 -7.405 1.00 66.88 94 GLU A C 1
ATOM 711 O O . GLU A 1 94 ? 12.443 5.724 -6.675 1.00 66.88 94 GLU A O 1
ATOM 716 N N . ARG A 1 95 ? 13.093 4.339 -8.323 1.00 67.75 95 ARG A N 1
ATOM 717 C CA . ARG A 1 95 ? 11.771 3.748 -8.650 1.00 67.75 95 ARG A CA 1
ATOM 718 C C . ARG A 1 95 ? 10.988 3.276 -7.417 1.00 67.75 95 ARG A C 1
ATOM 720 O O . ARG A 1 95 ? 9.819 3.606 -7.246 1.00 67.75 95 ARG A O 1
ATOM 727 N N . GLY A 1 96 ? 11.661 2.557 -6.518 1.00 70.38 96 GLY A N 1
ATOM 728 C CA . GLY A 1 96 ? 11.048 2.029 -5.297 1.00 70.38 96 GLY A CA 1
ATOM 729 C C . GLY A 1 96 ? 10.707 3.095 -4.252 1.00 70.38 96 GLY A C 1
ATOM 730 O O . GLY A 1 96 ? 9.854 2.848 -3.406 1.00 70.38 96 GLY A O 1
ATOM 731 N N . LEU A 1 97 ? 11.327 4.281 -4.306 1.00 73.38 97 LEU A N 1
ATOM 732 C CA . LEU A 1 97 ? 11.121 5.322 -3.296 1.00 73.38 97 LEU A CA 1
ATOM 733 C C . LEU A 1 97 ? 9.813 6.088 -3.504 1.00 73.38 97 LEU A C 1
ATOM 735 O O . LEU A 1 97 ? 9.186 6.437 -2.510 1.00 73.38 97 LEU A O 1
ATOM 739 N N . LEU A 1 98 ? 9.352 6.280 -4.749 1.00 78.50 98 LEU A N 1
ATOM 740 C CA . LEU A 1 98 ? 8.014 6.836 -5.000 1.00 78.50 98 LEU A CA 1
ATOM 741 C C . LEU A 1 98 ? 6.935 5.901 -4.453 1.00 78.50 98 LEU A C 1
ATOM 743 O O . LEU A 1 98 ? 6.098 6.332 -3.667 1.00 78.50 98 LEU A O 1
ATOM 747 N N . TYR A 1 99 ? 6.976 4.625 -4.846 1.00 79.19 99 TYR A N 1
ATOM 748 C CA . TYR A 1 99 ? 6.014 3.629 -4.380 1.00 79.19 99 TYR A CA 1
ATOM 749 C C . TYR A 1 99 ? 6.007 3.535 -2.851 1.00 79.19 99 TYR A C 1
ATOM 751 O O . TYR A 1 99 ? 4.949 3.614 -2.230 1.00 79.19 99 TYR A O 1
ATOM 759 N N . LEU A 1 100 ? 7.194 3.449 -2.240 1.00 78.94 100 LEU A N 1
ATOM 760 C CA . LEU A 1 100 ? 7.340 3.429 -0.791 1.00 78.94 100 LEU A CA 1
ATOM 761 C C . LEU A 1 100 ? 6.732 4.686 -0.156 1.00 78.94 100 LEU A C 1
ATOM 763 O O . LEU A 1 100 ? 5.950 4.570 0.783 1.00 78.94 100 LEU A O 1
ATOM 767 N N . ALA A 1 101 ? 7.039 5.875 -0.682 1.00 80.12 101 ALA A N 1
ATOM 768 C CA . ALA A 1 101 ? 6.503 7.130 -0.168 1.00 80.12 101 ALA A CA 1
ATOM 769 C C . ALA A 1 101 ? 4.975 7.196 -0.268 1.00 80.12 101 ALA A C 1
ATOM 771 O O . ALA A 1 101 ? 4.330 7.605 0.693 1.00 80.12 101 ALA A O 1
ATOM 772 N N . LEU A 1 102 ? 4.390 6.762 -1.387 1.00 82.38 102 LEU A N 1
ATOM 773 C CA . LEU A 1 102 ? 2.939 6.730 -1.571 1.00 82.38 102 LEU A CA 1
ATOM 774 C C . LEU A 1 102 ? 2.265 5.731 -0.624 1.00 82.38 102 LEU A C 1
ATOM 776 O O . LEU A 1 102 ? 1.239 6.057 -0.026 1.00 82.38 102 LEU A O 1
ATOM 780 N N . ILE A 1 103 ? 2.858 4.554 -0.406 1.00 82.69 103 ILE A N 1
ATOM 781 C CA . ILE A 1 103 ? 2.341 3.590 0.573 1.00 82.69 103 ILE A CA 1
ATOM 782 C C . ILE A 1 103 ? 2.400 4.150 1.987 1.00 82.69 103 ILE A C 1
ATOM 784 O O . ILE A 1 103 ? 1.416 4.075 2.716 1.00 82.69 103 ILE A O 1
ATOM 788 N N . LEU A 1 104 ? 3.520 4.746 2.379 1.00 82.50 104 LEU A N 1
ATOM 789 C CA . LEU A 1 104 ? 3.663 5.329 3.709 1.00 82.50 104 LEU A CA 1
ATOM 790 C C . LEU A 1 104 ? 2.729 6.514 3.916 1.00 82.50 104 LEU A C 1
ATOM 792 O O . LEU A 1 104 ? 2.176 6.664 5.001 1.00 82.50 104 LEU A O 1
ATOM 796 N N . LEU A 1 105 ? 2.522 7.324 2.877 1.00 84.06 105 LEU A N 1
ATOM 797 C CA . LEU A 1 105 ? 1.526 8.387 2.886 1.00 84.06 105 LEU A CA 1
ATOM 798 C C . LEU A 1 105 ? 0.121 7.811 3.081 1.00 84.06 105 LEU A C 1
ATOM 800 O O . LEU A 1 105 ? -0.658 8.363 3.846 1.00 84.06 105 LEU A O 1
ATOM 804 N N . SER A 1 106 ? -0.188 6.689 2.433 1.00 84.50 106 SER A N 1
ATOM 805 C CA . SER A 1 106 ? -1.490 6.024 2.543 1.00 84.50 106 SER A CA 1
ATOM 806 C C . SER A 1 106 ? -1.713 5.438 3.939 1.00 84.50 106 SER A C 1
ATOM 808 O O . SER A 1 106 ? -2.756 5.668 4.544 1.00 84.50 106 SER A O 1
ATOM 810 N N . ILE A 1 107 ? -0.707 4.748 4.487 1.00 82.56 107 ILE A N 1
ATOM 811 C CA . ILE A 1 107 ? -0.724 4.220 5.858 1.00 82.56 107 ILE A CA 1
ATOM 812 C C . ILE A 1 107 ? -0.874 5.375 6.851 1.00 82.56 107 ILE A C 1
ATOM 814 O O . ILE A 1 107 ? -1.779 5.366 7.680 1.00 82.56 107 ILE A O 1
ATOM 818 N N . GLY A 1 108 ? -0.026 6.399 6.739 1.00 79.81 108 GLY A N 1
ATOM 819 C CA . GLY A 1 108 ? -0.068 7.581 7.597 1.00 79.81 108 GLY A CA 1
ATOM 820 C C . GLY A 1 108 ? -1.390 8.340 7.489 1.00 79.81 108 GLY A C 1
ATOM 821 O O . GLY A 1 108 ? -1.916 8.781 8.504 1.00 79.81 108 GLY A O 1
ATOM 822 N N . GLY A 1 109 ? -1.962 8.438 6.289 1.00 82.75 109 GLY A N 1
ATOM 823 C CA . GLY A 1 109 ? -3.272 9.034 6.049 1.00 82.75 109 GLY A CA 1
ATOM 824 C C . GLY A 1 109 ? -4.402 8.250 6.713 1.00 82.75 109 GLY A C 1
ATOM 825 O O . GLY A 1 109 ? -5.248 8.857 7.362 1.00 82.75 109 GLY A O 1
ATOM 826 N N . LEU A 1 110 ? -4.390 6.916 6.621 1.00 82.62 110 LEU A N 1
ATOM 827 C CA . LEU A 1 110 ? -5.398 6.060 7.252 1.00 82.62 110 LEU A CA 1
ATOM 828 C C . LEU A 1 110 ? -5.323 6.130 8.784 1.00 82.62 110 LEU A C 1
ATOM 830 O O . LEU A 1 110 ? -6.336 6.350 9.444 1.00 82.62 110 LEU A O 1
ATOM 834 N N . PHE A 1 111 ? -4.120 6.011 9.353 1.00 80.81 111 PHE A N 1
ATOM 835 C CA . PHE A 1 111 ? -3.915 6.161 10.796 1.00 80.81 111 PHE A CA 1
ATOM 836 C C . PHE A 1 111 ? -4.243 7.578 11.278 1.00 80.81 111 PHE A C 1
ATOM 838 O O . PHE A 1 111 ? -4.882 7.744 12.314 1.00 80.81 111 PHE A O 1
ATOM 845 N N . GLY A 1 112 ? -3.847 8.604 10.522 1.00 77.50 112 GLY A N 1
ATOM 846 C CA . GLY A 1 112 ? -4.168 9.996 10.822 1.00 77.50 112 GLY A CA 1
ATOM 847 C C . GLY A 1 112 ? -5.674 10.249 10.820 1.00 77.50 112 GLY A C 1
ATOM 848 O O . GLY A 1 112 ? -6.188 10.865 11.748 1.00 77.50 112 GLY A O 1
ATOM 849 N N . ALA A 1 113 ? -6.395 9.717 9.831 1.00 80.00 113 ALA A N 1
ATOM 850 C CA . ALA A 1 113 ? -7.851 9.795 9.773 1.00 80.00 113 ALA A CA 1
ATOM 851 C C . ALA A 1 113 ? -8.511 9.075 10.958 1.00 80.00 113 ALA A C 1
ATOM 853 O O . ALA A 1 113 ? -9.429 9.627 11.561 1.00 80.00 113 ALA A O 1
ATOM 854 N N . ALA A 1 114 ? -8.008 7.897 11.346 1.00 79.88 114 ALA A N 1
ATOM 855 C CA . ALA A 1 114 ? -8.499 7.172 12.517 1.00 79.88 114 ALA A CA 1
ATOM 856 C C . ALA A 1 114 ? -8.355 7.994 13.810 1.00 79.88 114 ALA A C 1
ATOM 858 O O . ALA A 1 114 ? -9.315 8.107 14.573 1.00 79.88 114 ALA A O 1
ATOM 859 N N . VAL A 1 115 ? -7.204 8.646 14.009 1.00 78.62 115 VAL A N 1
ATOM 860 C CA . VAL A 1 115 ? -6.957 9.528 15.163 1.00 78.62 115 VAL A CA 1
ATOM 861 C C . VAL A 1 115 ? -7.853 10.769 15.137 1.00 78.62 115 VAL A C 1
ATOM 863 O O . VAL A 1 115 ? -8.446 11.104 16.153 1.00 78.62 115 VAL A O 1
ATOM 866 N N . VAL A 1 116 ? -7.988 11.443 13.989 1.00 79.06 116 VAL A N 1
ATOM 867 C CA . VAL A 1 116 ? -8.825 12.656 13.861 1.00 79.06 116 VAL A CA 1
ATOM 868 C C . VAL A 1 116 ? -10.312 12.348 14.055 1.00 79.06 116 VAL A C 1
ATOM 870 O O . VAL A 1 116 ? -11.064 13.202 14.513 1.00 79.06 116 VAL A O 1
ATOM 873 N N . SER A 1 117 ? -10.739 11.132 13.724 1.00 79.31 117 SER A N 1
ATOM 874 C CA . SER A 1 117 ? -12.124 10.685 13.888 1.00 79.31 117 SER A CA 1
ATOM 875 C C . SER A 1 117 ? -12.493 10.252 15.315 1.00 79.31 117 SER A C 1
ATOM 877 O O . SER A 1 117 ? -13.567 9.683 15.495 1.00 79.31 117 SER A O 1
ATOM 879 N N . ASP A 1 118 ? -11.613 10.448 16.308 1.00 75.94 118 ASP A N 1
ATOM 880 C CA . ASP A 1 118 ? -11.776 9.938 17.683 1.00 75.94 118 ASP A CA 1
ATOM 881 C C . ASP A 1 118 ? -12.096 8.426 17.727 1.00 75.94 118 ASP A C 1
ATOM 883 O O . ASP A 1 118 ? -12.867 7.938 18.552 1.00 75.94 118 ASP A O 1
ATOM 887 N N . GLY A 1 119 ? -11.498 7.656 16.810 1.00 69.62 119 GLY A N 1
ATOM 888 C CA . GLY A 1 119 ? -11.693 6.207 16.726 1.00 69.62 119 GLY A CA 1
ATOM 889 C C . GLY A 1 119 ? -13.004 5.758 16.071 1.00 69.62 119 GLY A C 1
ATOM 890 O O . GLY A 1 119 ? -13.278 4.562 16.062 1.00 69.62 119 GLY A O 1
ATOM 891 N N . ALA A 1 120 ? -13.794 6.665 15.484 1.00 75.31 120 ALA A N 1
ATOM 892 C CA . ALA A 1 120 ? -14.966 6.285 14.687 1.00 75.31 120 ALA A CA 1
ATOM 893 C C . ALA A 1 120 ? -14.588 5.474 13.428 1.00 75.31 120 ALA A C 1
ATOM 895 O O . ALA A 1 120 ? -15.384 4.679 12.930 1.00 75.31 120 ALA A O 1
ATOM 896 N N . LEU A 1 121 ? -13.368 5.661 12.914 1.00 78.44 121 LEU A N 1
ATOM 897 C CA . LEU A 1 121 ? -12.777 4.822 11.872 1.00 78.44 121 LEU A CA 1
ATOM 898 C C . LEU A 1 121 ? -12.164 3.556 12.483 1.00 78.44 121 LEU A C 1
ATOM 900 O O . LEU A 1 121 ? -11.051 3.577 13.012 1.00 78.44 121 LEU A O 1
ATOM 904 N N . ASP A 1 122 ? -12.873 2.437 12.348 1.00 81.25 122 ASP A N 1
ATOM 905 C CA . ASP A 1 122 ? -12.367 1.125 12.746 1.00 81.25 122 ASP A CA 1
ATOM 906 C C . ASP A 1 122 ? -11.331 0.596 11.739 1.00 81.25 122 ASP A C 1
ATOM 908 O O . ASP A 1 122 ? -11.647 0.188 10.620 1.00 81.25 122 ASP A O 1
ATOM 912 N N . LEU A 1 123 ? -10.062 0.554 12.141 1.00 78.56 123 LEU A N 1
ATOM 913 C CA . LEU A 1 123 ? -8.972 0.050 11.301 1.00 78.56 123 LEU A CA 1
ATOM 914 C C . LEU A 1 123 ? -9.201 -1.397 10.823 1.00 78.56 123 LEU A C 1
ATOM 916 O O . LEU A 1 123 ? -8.681 -1.771 9.771 1.00 78.56 123 LEU A O 1
ATOM 920 N N . THR A 1 124 ? -9.999 -2.196 11.537 1.00 80.94 124 THR A N 1
ATOM 921 C CA . THR A 1 124 ? -10.339 -3.569 11.135 1.00 80.94 124 THR A CA 1
ATOM 922 C C . THR A 1 124 ? -11.350 -3.638 9.988 1.00 80.94 124 THR A C 1
ATOM 924 O O . THR A 1 124 ? -11.340 -4.607 9.233 1.00 80.94 124 THR A O 1
ATOM 927 N N . ALA A 1 125 ? -12.160 -2.599 9.779 1.00 82.38 125 ALA A N 1
ATOM 928 C CA . ALA A 1 125 ? -13.079 -2.511 8.642 1.00 82.38 125 ALA A CA 1
ATOM 929 C C . ALA A 1 125 ? -12.425 -1.857 7.411 1.00 82.38 125 ALA A C 1
ATOM 931 O O . ALA A 1 125 ? -12.773 -2.164 6.266 1.00 82.38 125 ALA A O 1
ATOM 932 N N . TRP A 1 126 ? -11.459 -0.962 7.645 1.00 84.94 126 TRP A N 1
ATOM 933 C CA . TRP A 1 126 ? -10.893 -0.078 6.623 1.00 84.94 126 TRP A CA 1
ATOM 934 C C . TRP A 1 126 ? -9.489 -0.464 6.135 1.00 84.94 126 TRP A C 1
ATOM 936 O O . TRP A 1 126 ? -8.985 0.152 5.195 1.00 84.94 126 TRP A O 1
ATOM 946 N N . TRP A 1 127 ? -8.867 -1.517 6.680 1.00 85.06 127 TRP A N 1
ATOM 947 C CA . TRP A 1 127 ? -7.597 -2.048 6.163 1.00 85.06 127 TRP A CA 1
ATOM 948 C C . TRP A 1 127 ? -7.593 -2.392 4.656 1.00 85.06 127 TRP A C 1
ATOM 950 O O . TRP A 1 127 ? -6.529 -2.226 4.051 1.00 85.06 127 TRP A O 1
ATOM 960 N N . PRO A 1 128 ? -8.707 -2.791 3.989 1.00 89.69 128 PRO A N 1
ATOM 961 C CA . PRO A 1 128 ? -8.688 -3.054 2.548 1.00 89.69 128 PRO A CA 1
ATOM 962 C C . PRO A 1 128 ? -8.343 -1.815 1.712 1.00 89.69 128 PRO A C 1
ATOM 964 O O . PRO A 1 128 ? -7.827 -1.944 0.598 1.00 89.69 128 PRO A O 1
ATOM 967 N N . LEU A 1 129 ? -8.540 -0.606 2.259 1.00 87.62 129 LEU A N 1
ATOM 968 C CA . LEU A 1 129 ? -8.080 0.628 1.623 1.00 87.62 129 LEU A CA 1
ATOM 969 C C . LEU A 1 129 ? -6.565 0.649 1.419 1.00 87.62 129 LEU A C 1
ATOM 971 O O . LEU A 1 129 ? -6.116 1.256 0.455 1.00 87.62 129 LEU A O 1
ATOM 975 N N . LEU A 1 130 ? -5.780 -0.029 2.265 1.00 88.00 130 LEU A N 1
ATOM 976 C CA . LEU A 1 130 ? -4.327 -0.117 2.095 1.00 88.00 130 LEU A CA 1
ATOM 977 C C . LEU A 1 130 ? -3.946 -0.926 0.851 1.00 88.00 130 LEU A C 1
ATOM 979 O O . LEU A 1 130 ? -2.981 -0.594 0.163 1.00 88.00 130 LEU A O 1
ATOM 983 N N . LEU A 1 131 ? -4.714 -1.971 0.529 1.00 88.00 131 LEU A N 1
ATOM 984 C CA . LEU A 1 131 ? -4.514 -2.750 -0.695 1.00 88.00 131 LEU A CA 1
ATOM 985 C C . LEU A 1 131 ? -4.885 -1.926 -1.930 1.00 88.00 131 LEU A C 1
ATOM 987 O O . LEU A 1 131 ? -4.139 -1.904 -2.909 1.00 88.00 131 LEU A O 1
ATOM 991 N N . LEU A 1 132 ? -5.999 -1.193 -1.865 1.00 89.94 132 LEU A N 1
ATOM 992 C CA . LEU A 1 132 ? -6.423 -0.291 -2.937 1.00 89.94 132 LEU A CA 1
ATOM 993 C C . LEU A 1 132 ? -5.439 0.867 -3.132 1.00 89.94 132 LEU A C 1
ATOM 995 O O . LEU A 1 132 ? -5.108 1.212 -4.265 1.00 89.94 132 LEU A O 1
ATOM 999 N N . SER A 1 133 ? -4.918 1.441 -2.050 1.00 87.06 133 SER A N 1
ATOM 1000 C CA . SER A 1 133 ? -3.916 2.500 -2.124 1.00 87.06 133 SER A CA 1
ATOM 1001 C C . SER A 1 133 ? -2.581 1.975 -2.646 1.00 87.06 133 SER A C 1
ATOM 1003 O O . SER A 1 133 ? -1.910 2.677 -3.399 1.00 87.06 133 SER A O 1
ATOM 1005 N N . ALA A 1 134 ? -2.199 0.738 -2.313 1.00 87.00 134 ALA A N 1
ATOM 1006 C CA . ALA A 1 134 ? -1.038 0.074 -2.900 1.00 87.00 134 ALA A CA 1
ATOM 1007 C C . ALA A 1 134 ? -1.226 -0.158 -4.409 1.00 87.00 134 ALA A C 1
ATOM 1009 O O . ALA A 1 134 ? -0.329 0.169 -5.187 1.00 87.00 134 ALA A O 1
ATOM 1010 N N . ALA A 1 135 ? -2.402 -0.630 -4.841 1.00 88.19 135 ALA A N 1
ATOM 1011 C CA . ALA A 1 135 ? -2.745 -0.765 -6.257 1.00 88.19 135 ALA A CA 1
ATOM 1012 C C . ALA A 1 135 ? -2.652 0.582 -6.989 1.00 88.19 135 ALA A C 1
ATOM 1014 O O . ALA A 1 135 ? -1.989 0.686 -8.020 1.00 88.19 135 ALA A O 1
ATOM 1015 N N . LEU A 1 136 ? -3.247 1.635 -6.421 1.00 89.38 136 LEU A N 1
ATOM 1016 C CA . LEU A 1 136 ? -3.179 2.984 -6.976 1.00 89.38 136 LEU A CA 1
ATOM 1017 C C . LEU A 1 136 ? -1.734 3.490 -7.034 1.00 89.38 136 LEU A C 1
ATOM 1019 O O . LEU A 1 136 ? -1.326 4.062 -8.038 1.00 89.38 136 LEU A O 1
ATOM 1023 N N . SER A 1 137 ? -0.939 3.232 -5.995 1.00 86.75 137 SER A N 1
ATOM 1024 C CA . SER A 1 137 ? 0.475 3.611 -5.950 1.00 86.75 137 SER A CA 1
ATOM 1025 C C . SER A 1 137 ? 1.272 2.930 -7.062 1.00 86.75 137 SER A C 1
ATOM 1027 O O . SER A 1 137 ? 2.093 3.586 -7.701 1.00 86.75 137 SER A O 1
ATOM 1029 N N . LEU A 1 138 ? 1.013 1.648 -7.344 1.00 85.06 138 LEU A N 1
ATOM 1030 C CA . LEU A 1 138 ? 1.621 0.933 -8.472 1.00 85.06 138 LEU A CA 1
ATOM 1031 C C . LEU A 1 138 ? 1.197 1.527 -9.818 1.00 85.06 138 LEU A C 1
ATOM 1033 O O . LEU A 1 138 ? 2.052 1.732 -10.672 1.00 85.06 138 LEU A O 1
ATOM 1037 N N . VAL A 1 139 ? -0.086 1.858 -10.000 1.00 86.81 139 VAL A N 1
ATOM 1038 C CA . VAL A 1 139 ? -0.584 2.501 -11.230 1.00 86.81 139 VAL A CA 1
ATOM 1039 C C . VAL A 1 139 ? 0.054 3.873 -11.432 1.00 86.81 139 VAL A C 1
ATOM 1041 O O . VAL A 1 139 ? 0.531 4.176 -12.521 1.00 86.81 139 VAL A O 1
ATOM 1044 N N . VAL A 1 140 ? 0.111 4.697 -10.385 1.00 85.62 140 VAL A N 1
ATOM 1045 C CA . VAL A 1 140 ? 0.762 6.013 -10.429 1.00 85.62 140 VAL A CA 1
ATOM 1046 C C . VAL A 1 140 ? 2.248 5.862 -10.754 1.00 85.62 140 VAL A C 1
ATOM 1048 O O . VAL A 1 140 ? 2.759 6.578 -11.612 1.00 85.62 140 VAL A O 1
ATOM 1051 N N . THR A 1 141 ? 2.927 4.898 -10.128 1.00 82.56 141 THR A N 1
ATOM 1052 C CA . THR A 1 141 ? 4.334 4.588 -10.423 1.00 82.56 141 THR A CA 1
ATOM 1053 C C . THR A 1 141 ? 4.503 4.170 -11.887 1.00 82.56 141 THR A C 1
ATOM 1055 O O . THR A 1 141 ? 5.379 4.696 -12.563 1.00 82.56 141 THR A O 1
ATOM 1058 N N . PHE A 1 142 ? 3.615 3.318 -12.408 1.00 81.44 142 PHE A N 1
ATOM 1059 C CA . PHE A 1 142 ? 3.631 2.854 -13.795 1.00 81.44 142 PHE A CA 1
ATOM 1060 C C . PHE A 1 142 ? 3.408 3.988 -14.807 1.00 81.44 142 PHE A C 1
ATOM 1062 O O . PHE A 1 142 ?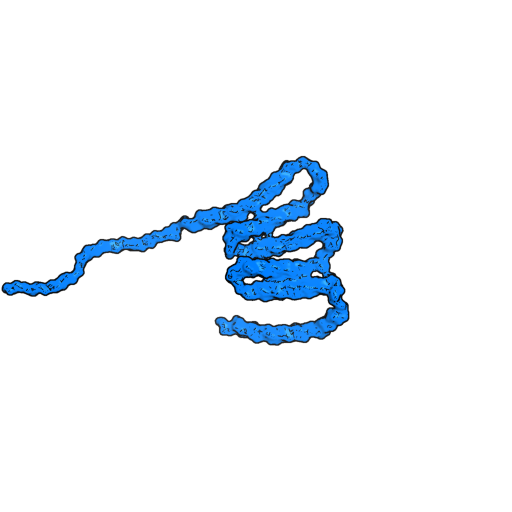 4.143 4.073 -15.784 1.00 81.44 142 PHE A O 1
ATOM 1069 N N . ILE A 1 143 ? 2.440 4.883 -14.574 1.00 82.88 143 ILE A N 1
ATOM 1070 C CA . ILE A 1 143 ? 2.141 6.017 -15.473 1.00 82.88 143 ILE A CA 1
ATOM 1071 C C . ILE A 1 143 ? 3.311 7.005 -15.532 1.00 82.88 143 ILE A C 1
ATOM 1073 O O . ILE A 1 143 ? 3.596 7.586 -16.579 1.00 82.88 143 ILE A O 1
ATOM 1077 N N . LEU A 1 144 ? 3.973 7.229 -14.396 1.00 78.69 144 LEU A N 1
ATOM 1078 C CA . LEU A 1 144 ? 5.119 8.133 -14.310 1.00 78.69 144 LEU A CA 1
ATOM 1079 C C . LEU A 1 144 ? 6.415 7.488 -14.828 1.00 78.69 144 LEU A C 1
ATOM 1081 O O . LEU A 1 144 ? 7.403 8.190 -15.068 1.00 78.69 144 LEU A O 1
ATOM 1085 N N . GLU A 1 145 ? 6.428 6.169 -15.026 1.00 73.31 145 GLU A N 1
ATOM 1086 C CA . GLU A 1 145 ? 7.554 5.441 -15.591 1.00 73.31 145 GLU A CA 1
ATOM 1087 C C . GLU A 1 145 ? 7.525 5.389 -17.124 1.00 73.31 145 GLU A C 1
ATOM 1089 O O . GLU A 1 145 ? 6.497 5.306 -17.781 1.00 73.31 145 GLU A O 1
ATOM 1094 N N . ARG A 1 146 ? 8.718 5.422 -17.731 1.00 61.53 146 ARG A N 1
ATOM 1095 C CA . ARG A 1 146 ? 8.883 5.348 -19.195 1.00 61.53 146 ARG A CA 1
ATOM 1096 C C . ARG A 1 146 ? 9.039 3.909 -19.702 1.00 61.53 146 ARG A C 1
ATOM 1098 O O . ARG A 1 146 ? 8.766 3.635 -20.868 1.00 61.53 146 ARG A O 1
ATOM 1105 N N . GLN A 1 147 ? 9.523 3.007 -18.846 1.00 64.75 147 GLN A N 1
ATOM 1106 C CA . GLN A 1 147 ? 9.600 1.572 -19.120 1.00 64.75 147 GLN A CA 1
ATOM 1107 C C . GLN A 1 147 ? 8.365 0.925 -18.507 1.00 64.75 147 GLN A C 1
ATOM 1109 O O . GLN A 1 147 ? 8.335 0.636 -17.320 1.00 64.75 147 GLN A O 1
ATOM 1114 N N . HIS A 1 148 ? 7.335 0.772 -19.329 1.00 69.50 148 HIS A N 1
ATOM 1115 C CA . HIS A 1 148 ? 6.056 0.204 -18.931 1.00 69.50 148 HIS A CA 1
ATOM 1116 C C . HIS A 1 148 ? 6.206 -1.313 -18.754 1.00 69.50 148 HIS A C 1
ATOM 1118 O O . HIS A 1 148 ? 5.902 -2.092 -19.657 1.00 69.50 148 HIS A O 1
ATOM 1124 N N . GLU A 1 149 ? 6.729 -1.741 -17.606 1.00 73.19 149 GLU A N 1
ATOM 1125 C CA . GLU A 1 149 ? 6.782 -3.157 -17.248 1.00 73.19 149 GLU A CA 1
ATOM 1126 C C . GLU A 1 149 ? 5.362 -3.653 -16.950 1.00 73.19 149 GLU A C 1
ATOM 1128 O O . GLU A 1 149 ? 4.739 -3.272 -15.959 1.00 73.19 149 GLU A O 1
ATOM 1133 N N . ALA A 1 150 ? 4.838 -4.526 -17.817 1.00 76.81 150 ALA A N 1
ATOM 1134 C CA . ALA A 1 150 ? 3.475 -5.050 -17.703 1.00 76.81 150 ALA A CA 1
ATOM 1135 C C . ALA A 1 150 ? 3.213 -5.771 -16.365 1.00 76.81 150 ALA A C 1
ATOM 1137 O O . ALA A 1 150 ? 2.081 -5.784 -15.887 1.00 76.81 150 ALA A O 1
ATOM 1138 N N . GLY A 1 151 ? 4.256 -6.320 -15.729 1.00 79.38 151 GLY A N 1
ATOM 1139 C CA . GLY A 1 151 ? 4.154 -6.992 -14.431 1.00 79.38 151 GLY A CA 1
ATOM 1140 C C . GLY A 1 151 ? 3.628 -6.093 -13.307 1.00 79.38 151 GLY A C 1
ATOM 1141 O O . GLY A 1 151 ? 2.849 -6.561 -12.478 1.00 79.38 151 GLY A O 1
ATOM 1142 N N . LEU A 1 152 ? 3.973 -4.800 -13.310 1.00 79.25 152 LEU A N 1
ATOM 1143 C CA . LEU A 1 152 ? 3.484 -3.832 -12.317 1.00 79.25 152 LEU A CA 1
ATOM 1144 C C . LEU A 1 152 ? 1.975 -3.622 -12.432 1.00 79.25 152 LEU A C 1
ATOM 1146 O O . LEU A 1 152 ? 1.278 -3.558 -11.422 1.00 79.25 152 LEU A O 1
ATOM 1150 N N . LEU A 1 153 ? 1.468 -3.550 -13.663 1.00 84.69 153 LEU A N 1
ATOM 1151 C CA . LEU A 1 153 ? 0.050 -3.336 -13.925 1.00 84.69 153 LEU A CA 1
ATOM 1152 C C . LEU A 1 153 ? -0.771 -4.582 -13.575 1.00 84.69 153 LEU A C 1
ATOM 1154 O O . LEU A 1 153 ? -1.841 -4.466 -12.983 1.00 84.69 153 LEU A O 1
ATOM 1158 N N . THR A 1 154 ? -0.235 -5.772 -13.850 1.00 82.75 154 THR A N 1
ATOM 1159 C CA . THR A 1 154 ? -0.833 -7.039 -13.414 1.00 82.75 154 THR A CA 1
ATOM 1160 C C . THR A 1 154 ? -0.886 -7.134 -11.888 1.00 82.75 154 THR A C 1
ATOM 1162 O O . THR A 1 154 ? -1.923 -7.485 -11.329 1.00 82.75 154 THR A O 1
ATOM 1165 N N . LEU A 1 155 ? 0.197 -6.774 -11.191 1.00 85.44 155 LEU A N 1
ATOM 1166 C CA . LEU A 1 155 ? 0.226 -6.751 -9.727 1.00 85.44 155 LEU A CA 1
ATOM 1167 C C . LEU A 1 155 ? -0.770 -5.729 -9.159 1.00 85.44 155 LEU A C 1
ATOM 1169 O O . LEU A 1 155 ? -1.502 -6.044 -8.222 1.00 85.44 155 LEU A O 1
ATOM 1173 N N . ALA A 1 156 ? -0.84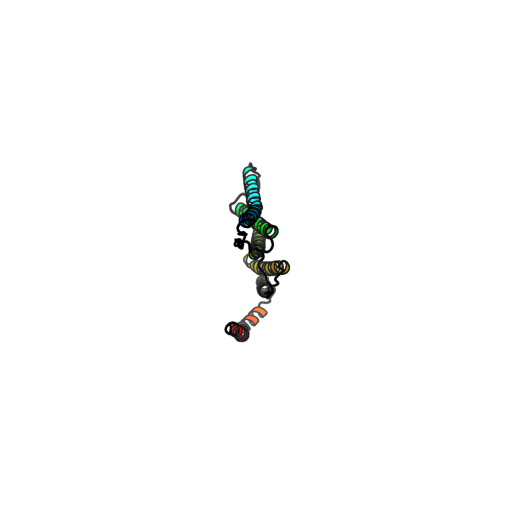2 -4.536 -9.754 1.00 86.00 156 ALA A N 1
ATOM 1174 C CA . ALA A 1 156 ? -1.814 -3.513 -9.383 1.00 86.00 156 ALA A CA 1
ATOM 1175 C C . ALA A 1 156 ? -3.254 -4.003 -9.568 1.00 86.00 156 ALA A C 1
ATOM 1177 O O . ALA A 1 156 ? -4.093 -3.765 -8.704 1.00 86.00 156 ALA A O 1
ATOM 1178 N N . LEU A 1 157 ? -3.533 -4.731 -10.652 1.00 89.62 157 LEU A N 1
ATOM 1179 C CA . LEU A 1 157 ? -4.838 -5.339 -10.890 1.00 89.62 157 LEU A CA 1
ATOM 1180 C C . LEU A 1 157 ? -5.172 -6.374 -9.810 1.00 89.62 157 LEU A C 1
ATOM 1182 O O . LEU A 1 157 ? -6.258 -6.318 -9.242 1.00 89.62 157 LEU A O 1
ATOM 1186 N N . PHE A 1 158 ? -4.244 -7.277 -9.479 1.00 87.88 158 PHE A N 1
ATOM 1187 C CA . PHE A 1 158 ? -4.459 -8.270 -8.422 1.00 87.88 158 PHE A CA 1
ATOM 1188 C C . PHE A 1 158 ? -4.707 -7.624 -7.057 1.00 87.88 158 PHE A C 1
ATOM 1190 O O . PHE A 1 158 ? -5.643 -8.012 -6.360 1.00 87.88 158 PHE A O 1
ATOM 1197 N N . LEU A 1 159 ? -3.919 -6.610 -6.691 1.00 89.19 159 LEU A N 1
ATOM 1198 C CA . LEU A 1 159 ? -4.121 -5.835 -5.464 1.00 89.19 159 LEU A CA 1
ATOM 1199 C C . LEU A 1 159 ? -5.454 -5.086 -5.475 1.00 89.19 159 LEU A C 1
ATOM 1201 O O . LEU A 1 159 ? -6.143 -5.064 -4.461 1.00 89.19 159 LEU A O 1
ATOM 1205 N N . GLY A 1 160 ? -5.835 -4.509 -6.615 1.00 90.44 160 GLY A N 1
ATOM 1206 C CA . GLY A 1 160 ? -7.091 -3.784 -6.778 1.00 90.44 160 GLY A CA 1
ATOM 1207 C C . GLY A 1 160 ? -8.308 -4.694 -6.639 1.00 90.44 160 GLY A C 1
ATOM 1208 O O . GLY A 1 160 ? -9.228 -4.378 -5.890 1.00 90.44 160 GLY A O 1
ATOM 1209 N N . VAL A 1 161 ? -8.294 -5.853 -7.302 1.00 89.94 161 VAL A N 1
ATOM 1210 C CA . VAL A 1 161 ? -9.362 -6.859 -7.207 1.00 89.94 161 VAL A CA 1
ATOM 1211 C C . VAL A 1 161 ? -9.431 -7.438 -5.797 1.00 89.94 161 VAL A C 1
ATOM 1213 O O . VAL A 1 161 ? -10.519 -7.522 -5.233 1.00 89.94 161 VAL A O 1
ATOM 1216 N N . SER A 1 162 ? -8.289 -7.791 -5.203 1.00 87.62 162 SER A N 1
ATOM 1217 C CA . SER A 1 162 ? -8.224 -8.320 -3.837 1.00 87.62 162 SER A CA 1
ATOM 1218 C C . SER A 1 162 ? -8.719 -7.298 -2.810 1.00 87.62 162 SER A C 1
ATOM 1220 O O . SER A 1 162 ? -9.626 -7.590 -2.036 1.00 87.62 162 SER A O 1
ATOM 1222 N N . GLY A 1 163 ? -8.201 -6.067 -2.859 1.00 86.56 163 GLY A N 1
ATOM 1223 C CA . GLY A 1 163 ? -8.594 -4.979 -1.966 1.00 86.56 163 GLY A CA 1
ATOM 1224 C C . GLY A 1 163 ? -10.053 -4.570 -2.133 1.00 86.56 163 GLY A C 1
ATOM 1225 O O . GLY A 1 163 ? -10.749 -4.387 -1.142 1.00 86.56 163 GLY A O 1
ATOM 1226 N N . GLY A 1 164 ? -10.544 -4.485 -3.371 1.00 87.44 164 GLY A N 1
ATOM 1227 C CA . GLY A 1 164 ? -11.947 -4.189 -3.655 1.00 87.44 164 GLY A CA 1
ATOM 1228 C C . GLY A 1 164 ? -12.882 -5.288 -3.154 1.00 87.44 164 GLY A C 1
ATOM 1229 O O . GLY A 1 164 ? -13.884 -4.990 -2.513 1.00 87.44 164 GLY A O 1
ATOM 1230 N N . SER A 1 165 ? -12.527 -6.557 -3.376 1.00 85.69 165 SER A N 1
ATOM 1231 C CA . SER A 1 165 ? -13.308 -7.697 -2.878 1.00 85.69 165 SER A CA 1
ATOM 1232 C C . SER A 1 165 ? -13.328 -7.726 -1.352 1.00 85.69 165 SER A C 1
ATOM 1234 O O . SER A 1 165 ? -14.395 -7.838 -0.759 1.00 85.69 165 SER A O 1
ATOM 1236 N N . ALA A 1 166 ? -12.169 -7.549 -0.711 1.00 85.44 166 ALA A N 1
ATOM 1237 C CA . ALA A 1 166 ? -12.067 -7.469 0.741 1.00 85.44 166 ALA A CA 1
ATOM 1238 C C . ALA A 1 166 ? -12.895 -6.306 1.304 1.00 85.44 166 ALA A C 1
ATOM 1240 O O . ALA A 1 166 ? -13.571 -6.489 2.307 1.00 85.44 166 ALA A O 1
ATOM 1241 N N . LEU A 1 167 ? -12.907 -5.146 0.637 1.00 86.62 167 LEU A N 1
ATOM 1242 C CA . LEU A 1 167 ? -13.709 -3.994 1.050 1.00 86.62 167 LEU A CA 1
ATOM 1243 C C . LEU A 1 167 ? -15.214 -4.266 0.947 1.00 86.62 167 LEU A C 1
ATOM 1245 O O . LEU A 1 167 ? -15.965 -3.895 1.840 1.00 86.62 167 LEU A O 1
ATOM 1249 N N . LEU A 1 168 ? -15.665 -4.929 -0.119 1.00 87.00 168 LEU A N 1
ATOM 1250 C CA . LEU A 1 168 ? -17.074 -5.309 -0.265 1.00 87.00 168 LEU A CA 1
ATOM 1251 C C . LEU A 1 168 ? -17.522 -6.297 0.817 1.00 87.00 168 LEU A C 1
ATOM 1253 O O . LEU A 1 168 ? -18.666 -6.228 1.262 1.00 87.00 168 LEU A O 1
ATOM 1257 N N . VAL A 1 169 ? -16.626 -7.194 1.237 1.00 84.19 169 VAL A N 1
ATOM 1258 C CA . VAL A 1 169 ? -16.878 -8.134 2.335 1.00 84.19 169 VAL A CA 1
ATOM 1259 C C . VAL A 1 169 ? -16.888 -7.411 3.681 1.00 84.19 169 VAL A C 1
ATOM 1261 O O . VAL A 1 169 ? -17.810 -7.613 4.457 1.00 84.19 169 VAL A O 1
ATOM 1264 N N . THR A 1 170 ? -15.913 -6.540 3.966 1.00 84.50 170 THR A N 1
ATOM 1265 C CA . THR A 1 170 ? -15.844 -5.853 5.269 1.00 84.50 170 THR A CA 1
ATOM 1266 C C . THR A 1 170 ? -16.923 -4.793 5.467 1.00 84.50 170 THR A C 1
ATOM 1268 O O . THR A 1 170 ? -17.198 -4.425 6.603 1.00 84.50 170 THR A O 1
ATOM 1271 N N . GLN A 1 171 ? -17.525 -4.285 4.390 1.00 83.81 171 GLN A N 1
ATOM 1272 C CA . GLN A 1 171 ? -18.616 -3.306 4.441 1.00 83.81 171 GLN A CA 1
ATOM 1273 C C . GLN A 1 171 ? -20.012 -3.957 4.385 1.00 83.81 171 GLN A C 1
ATOM 1275 O O . GLN A 1 171 ? -20.991 -3.248 4.160 1.00 83.81 171 GLN A O 1
ATOM 1280 N N . ASP A 1 172 ? -20.108 -5.288 4.526 1.00 79.00 172 ASP A N 1
ATOM 1281 C CA . ASP A 1 172 ? -21.358 -6.065 4.432 1.00 79.00 172 ASP A CA 1
ATOM 1282 C C . ASP A 1 172 ? -22.177 -5.777 3.156 1.00 79.00 172 ASP A C 1
ATOM 1284 O O . ASP A 1 172 ? -23.401 -5.917 3.111 1.00 79.00 172 ASP A O 1
ATOM 1288 N N . VAL A 1 173 ? -21.503 -5.368 2.075 1.00 79.56 173 VAL A N 1
ATOM 1289 C CA . VAL A 1 173 ? -22.151 -5.099 0.782 1.00 79.56 173 VAL A CA 1
ATOM 1290 C C . VAL A 1 173 ? -22.502 -6.413 0.083 1.00 79.56 173 VAL A C 1
ATOM 1292 O O . VAL A 1 173 ? -23.484 -6.495 -0.657 1.00 79.56 173 VAL A O 1
ATOM 1295 N N . LEU A 1 174 ? -21.701 -7.456 0.313 1.00 76.50 174 LEU A N 1
ATOM 1296 C CA . LEU A 1 174 ? -21.966 -8.809 -0.163 1.00 76.50 174 LEU A CA 1
ATOM 1297 C C . LEU A 1 174 ? -22.892 -9.533 0.819 1.00 76.50 174 LEU A C 1
ATOM 1299 O O . LEU A 1 174 ? -22.575 -9.680 1.994 1.00 76.50 174 LEU A O 1
ATOM 1303 N N . GLN A 1 175 ? -24.031 -10.015 0.317 1.00 76.00 175 GLN A N 1
ATOM 1304 C CA . GLN A 1 175 ? -24.958 -10.829 1.104 1.00 76.00 175 GLN A CA 1
ATOM 1305 C C . GLN A 1 175 ? -24.277 -12.123 1.566 1.00 76.00 175 GLN A C 1
ATOM 1307 O O . GLN A 1 175 ? -23.573 -12.766 0.785 1.00 76.00 175 GLN A O 1
ATOM 1312 N N . VAL A 1 176 ? -24.544 -12.524 2.811 1.00 73.06 176 VAL A N 1
ATOM 1313 C CA . VAL A 1 176 ? -23.996 -13.743 3.435 1.00 73.06 176 VAL A CA 1
ATOM 1314 C C . VAL A 1 176 ? -24.241 -14.979 2.559 1.00 73.06 176 VAL A C 1
ATOM 1316 O O . VAL A 1 176 ? -23.314 -15.746 2.314 1.00 73.06 176 VAL A O 1
ATOM 1319 N N . ASP A 1 177 ? -25.425 -15.081 1.947 1.00 76.44 177 ASP A N 1
ATOM 1320 C CA . ASP A 1 177 ? -25.796 -16.156 1.017 1.00 76.44 177 ASP A CA 1
ATOM 1321 C C . ASP A 1 177 ? -24.850 -16.291 -0.192 1.00 76.44 177 ASP A C 1
ATOM 1323 O O . ASP A 1 177 ? -24.688 -17.375 -0.755 1.00 76.44 177 ASP A O 1
ATOM 1327 N N . PHE A 1 178 ? -24.247 -15.188 -0.650 1.00 76.75 178 PHE A N 1
ATOM 1328 C CA . PHE A 1 178 ? -23.268 -15.223 -1.736 1.00 76.75 178 PHE A CA 1
ATOM 1329 C C . PHE A 1 178 ? -21.918 -15.749 -1.248 1.00 76.75 178 PHE A C 1
ATOM 1331 O O . PHE A 1 178 ? -21.257 -16.488 -1.974 1.00 76.75 178 PHE A O 1
ATOM 1338 N N . LEU A 1 179 ? -21.521 -15.382 -0.028 1.00 76.38 179 LEU A N 1
ATOM 1339 C CA . LEU A 1 179 ? -20.261 -15.806 0.570 1.00 76.38 179 LEU A CA 1
ATOM 1340 C C . LEU A 1 179 ? -20.274 -17.307 0.884 1.00 76.38 179 LEU A C 1
ATOM 1342 O O . LEU A 1 179 ? -19.323 -17.997 0.531 1.00 76.38 179 LEU A O 1
ATOM 1346 N N . GLU A 1 180 ? -21.385 -17.816 1.425 1.00 81.44 180 GLU A N 1
ATOM 1347 C CA . GLU A 1 180 ? -21.592 -19.250 1.673 1.00 81.44 180 GLU A CA 1
ATOM 1348 C C . GLU A 1 180 ? -21.536 -20.060 0.370 1.00 81.44 180 GLU A C 1
ATOM 1350 O O . GLU A 1 180 ? -20.830 -21.061 0.271 1.00 81.44 180 GLU A O 1
ATOM 1355 N N . ARG A 1 181 ? -22.193 -19.581 -0.695 1.00 80.69 181 ARG A N 1
ATOM 1356 C CA . ARG A 1 181 ? -22.096 -20.233 -2.011 1.00 80.69 181 ARG A CA 1
ATOM 1357 C C . ARG A 1 181 ? -20.681 -20.180 -2.573 1.00 80.69 181 ARG A C 1
ATOM 1359 O O . ARG A 1 181 ? -20.248 -21.131 -3.212 1.00 80.69 181 ARG A O 1
ATOM 1366 N N . LEU A 1 182 ? -19.964 -19.071 -2.398 1.00 80.62 182 LEU A N 1
ATOM 1367 C CA . LEU A 1 182 ? -18.585 -18.957 -2.868 1.00 80.62 182 LEU A CA 1
ATOM 1368 C C . LEU A 1 182 ? -17.669 -19.947 -2.136 1.00 80.62 182 LEU A C 1
ATOM 1370 O O . LEU A 1 182 ? -16.790 -20.527 -2.772 1.00 80.62 182 LEU A O 1
ATOM 1374 N N . GLU A 1 183 ? -17.893 -20.160 -0.838 1.00 84.06 183 GLU A N 1
ATOM 1375 C CA . GLU A 1 183 ? -17.177 -21.140 -0.019 1.00 84.06 183 GLU A CA 1
ATOM 1376 C C . GLU A 1 183 ? -17.352 -22.564 -0.565 1.00 84.06 183 GLU A C 1
ATOM 1378 O O . GLU A 1 183 ? -16.354 -23.259 -0.774 1.00 84.06 183 GLU A O 1
ATOM 1383 N N . ASP A 1 184 ? -18.578 -22.951 -0.933 1.00 86.31 184 ASP A N 1
ATOM 1384 C CA . ASP A 1 184 ? -18.864 -24.260 -1.542 1.00 86.31 184 ASP A CA 1
ATOM 1385 C C . ASP A 1 184 ? -18.076 -24.497 -2.847 1.00 86.31 184 ASP A C 1
ATOM 1387 O O . ASP A 1 184 ? -17.634 -25.614 -3.136 1.00 86.31 184 ASP A O 1
ATOM 1391 N N . TYR A 1 185 ? -17.862 -23.446 -3.649 1.00 84.06 185 TYR A N 1
ATOM 1392 C CA . TYR A 1 185 ? -17.123 -23.523 -4.918 1.00 84.06 185 TYR A CA 1
ATOM 1393 C C . TYR A 1 185 ? -15.627 -23.201 -4.792 1.00 84.06 185 TYR A C 1
ATOM 1395 O O . TYR A 1 185 ? -14.878 -23.366 -5.762 1.00 84.06 185 TYR A O 1
ATOM 1403 N N . PHE A 1 186 ? -15.154 -22.789 -3.616 1.00 83.31 186 PHE A N 1
ATOM 1404 C CA . PHE A 1 186 ? -13.766 -22.392 -3.383 1.00 83.31 186 PHE A CA 1
ATOM 1405 C C . PHE A 1 186 ? -12.739 -23.489 -3.728 1.00 83.31 186 PHE A C 1
ATOM 1407 O O . PHE A 1 186 ? -11.761 -23.184 -4.423 1.00 83.31 186 PHE A O 1
ATOM 1414 N N . PRO A 1 187 ? -12.950 -24.778 -3.375 1.00 84.19 187 PRO A N 1
ATOM 1415 C CA . PRO A 1 187 ? -12.035 -25.852 -3.771 1.00 84.19 187 PRO A CA 1
ATOM 1416 C C . PRO A 1 187 ? -11.920 -25.994 -5.294 1.00 84.19 187 PRO A C 1
ATOM 1418 O O . PRO A 1 187 ? -10.847 -26.290 -5.823 1.00 84.19 187 PRO A O 1
ATOM 1421 N N . LEU A 1 188 ? -13.019 -25.747 -6.010 1.00 83.25 188 LEU A N 1
ATOM 1422 C CA . LEU A 1 188 ? -13.087 -25.858 -7.464 1.00 83.25 188 LEU A CA 1
ATOM 1423 C C . LEU A 1 188 ? -12.369 -24.686 -8.146 1.00 83.25 188 LEU A C 1
ATOM 1425 O O . LEU A 1 188 ? -11.668 -24.891 -9.136 1.00 83.25 188 LEU A O 1
ATOM 1429 N N . LEU A 1 189 ? -12.461 -23.480 -7.574 1.00 83.56 189 LEU A N 1
ATOM 1430 C CA . LEU A 1 189 ? -11.694 -2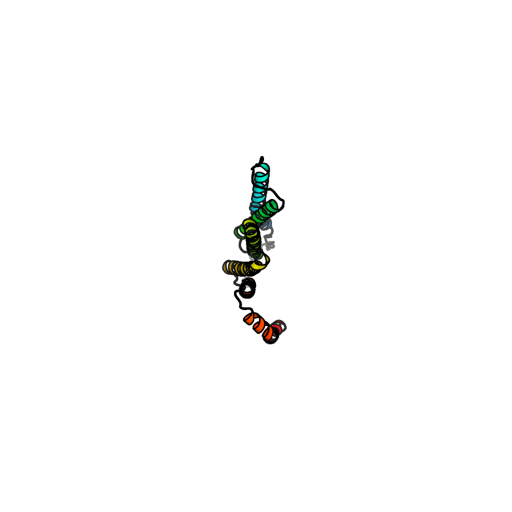2.310 -8.011 1.00 83.56 189 LEU A CA 1
ATOM 1431 C C . LEU A 1 189 ? -10.185 -22.508 -7.813 1.00 83.56 189 LEU A C 1
ATOM 1433 O O . LEU A 1 189 ? -9.411 -22.193 -8.718 1.00 83.56 189 LEU A O 1
ATOM 1437 N N . ILE A 1 190 ? -9.759 -23.080 -6.679 1.00 83.00 190 ILE A N 1
ATOM 1438 C CA . ILE A 1 190 ? -8.346 -23.419 -6.440 1.00 83.00 190 ILE A CA 1
ATOM 1439 C C . ILE A 1 190 ? -7.865 -24.465 -7.445 1.00 83.00 190 ILE A C 1
ATOM 1441 O O . ILE A 1 190 ? -6.796 -24.300 -8.034 1.00 83.00 190 ILE A O 1
ATOM 1445 N N . ALA A 1 191 ? -8.646 -25.524 -7.670 1.00 82.88 191 ALA A N 1
ATOM 1446 C CA . ALA A 1 191 ? -8.296 -26.564 -8.632 1.00 82.88 191 ALA A CA 1
ATOM 1447 C C . ALA A 1 191 ? -8.165 -25.996 -10.055 1.00 82.88 191 ALA A C 1
ATOM 1449 O O . ALA A 1 191 ? -7.178 -26.267 -10.739 1.00 82.88 191 ALA A O 1
ATOM 1450 N N . LEU A 1 192 ? -9.112 -25.152 -10.479 1.00 85.88 192 LEU A N 1
ATOM 1451 C CA . LEU A 1 192 ? -9.067 -24.462 -11.767 1.00 85.88 192 LEU A CA 1
ATOM 1452 C C . LEU A 1 192 ? -7.831 -23.556 -11.876 1.00 85.88 192 LEU A C 1
ATOM 1454 O O . LEU A 1 192 ? -7.130 -23.592 -12.887 1.00 85.88 192 LEU A O 1
ATOM 1458 N N . GLY A 1 193 ? -7.538 -22.781 -10.828 1.00 82.94 193 GLY A N 1
ATOM 1459 C CA . GLY A 1 193 ? -6.350 -21.934 -10.749 1.00 82.94 193 GLY A CA 1
ATOM 1460 C C . GLY A 1 193 ? -5.059 -22.744 -10.865 1.00 82.94 193 GLY A C 1
ATOM 1461 O O . GLY A 1 193 ? -4.186 -22.395 -11.654 1.00 82.94 193 GLY A O 1
ATOM 1462 N N . GLY A 1 194 ? -4.966 -23.873 -10.160 1.00 80.50 194 GLY A N 1
ATOM 1463 C CA . GLY A 1 194 ? -3.846 -24.807 -10.268 1.00 80.50 194 GLY A CA 1
ATOM 1464 C C . GLY A 1 194 ? -3.665 -25.333 -11.693 1.00 80.50 194 GLY A C 1
ATOM 1465 O O . GLY A 1 194 ? -2.567 -25.255 -12.239 1.00 80.50 194 GLY A O 1
ATOM 1466 N N . VAL A 1 195 ? -4.744 -25.787 -12.338 1.00 85.88 195 VAL A N 1
ATOM 1467 C CA . VAL A 1 195 ? -4.710 -26.286 -13.726 1.00 85.88 195 VAL A CA 1
ATOM 1468 C C . VAL A 1 195 ? -4.290 -25.200 -14.719 1.00 85.88 195 VAL A C 1
ATOM 1470 O O . VAL A 1 195 ? -3.514 -25.482 -15.629 1.00 85.88 195 VAL A O 1
ATOM 1473 N N . LEU A 1 196 ? -4.746 -23.958 -14.539 1.00 83.38 196 LEU A N 1
ATOM 1474 C CA . LEU A 1 196 ? -4.352 -22.813 -15.370 1.00 83.38 196 LEU A CA 1
ATOM 1475 C C . LEU A 1 196 ? -2.891 -22.392 -15.157 1.00 83.38 196 LEU A C 1
ATOM 1477 O O . LEU A 1 196 ? -2.233 -21.961 -16.104 1.00 83.38 196 LEU A O 1
ATOM 1481 N N . LEU A 1 197 ? -2.374 -22.521 -13.933 1.00 80.12 197 LEU A N 1
ATOM 1482 C CA . LEU A 1 197 ? -1.012 -22.113 -13.583 1.00 80.12 197 LEU A CA 1
ATOM 1483 C C . LEU A 1 197 ? 0.051 -23.150 -13.967 1.00 80.12 197 LEU A C 1
ATOM 1485 O O . LEU A 1 197 ? 1.174 -22.758 -14.276 1.00 80.12 197 LEU A O 1
ATOM 1489 N N . ILE A 1 198 ? -0.283 -24.445 -14.021 1.00 79.25 198 ILE A N 1
ATOM 1490 C CA . ILE A 1 198 ? 0.636 -25.520 -14.448 1.00 79.25 198 ILE A CA 1
ATOM 1491 C C . ILE A 1 198 ? 1.311 -25.234 -15.809 1.00 79.25 198 ILE A C 1
ATOM 1493 O O . ILE A 1 198 ? 2.544 -25.232 -15.865 1.00 79.25 198 ILE A O 1
ATOM 1497 N N . PRO A 1 199 ? 0.581 -24.956 -16.908 1.00 77.38 199 PRO A N 1
ATOM 1498 C CA . PRO A 1 199 ? 1.207 -24.695 -18.203 1.00 77.38 199 PRO A CA 1
ATOM 1499 C C . PRO A 1 199 ? 2.007 -23.387 -18.220 1.00 77.38 199 PRO A C 1
ATOM 1501 O O . PRO A 1 199 ? 2.966 -23.270 -18.981 1.00 77.38 199 PRO A O 1
ATOM 1504 N N . LE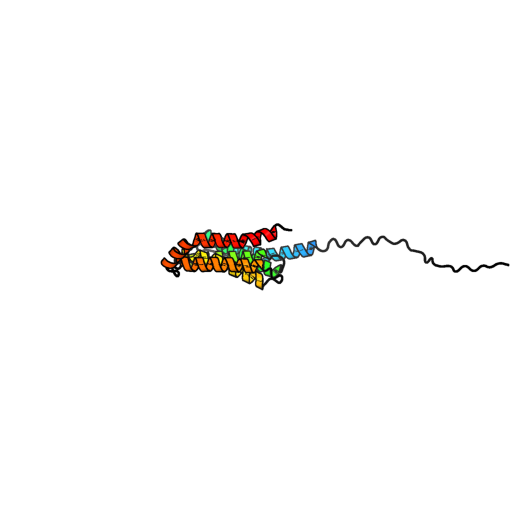U A 1 200 ? 1.644 -22.408 -17.386 1.00 74.00 200 LEU A N 1
ATOM 1505 C CA . LEU A 1 200 ? 2.387 -21.156 -17.254 1.00 74.00 200 LEU A CA 1
ATOM 1506 C C . LEU A 1 200 ? 3.723 -21.377 -16.527 1.00 74.00 200 LEU A C 1
ATOM 15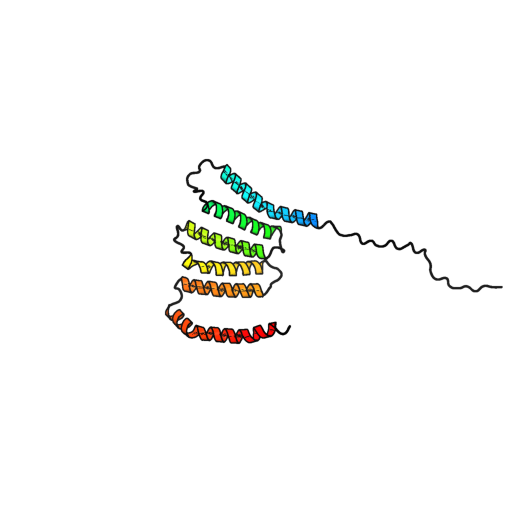08 O O . LEU A 1 200 ? 4.750 -20.871 -16.971 1.00 74.00 200 LEU A O 1
ATOM 1512 N N . ALA A 1 201 ? 3.722 -22.184 -15.463 1.00 72.06 201 ALA A N 1
ATOM 1513 C CA . ALA A 1 201 ? 4.917 -22.542 -14.704 1.00 72.06 201 ALA A CA 1
ATOM 1514 C C . ALA A 1 201 ? 5.902 -23.377 -15.537 1.00 72.06 201 ALA A C 1
ATOM 1516 O O . ALA A 1 201 ? 7.106 -23.140 -15.493 1.00 72.06 201 ALA A O 1
ATOM 1517 N N . MET A 1 202 ? 5.400 -24.302 -16.362 1.00 76.06 202 MET A N 1
ATOM 1518 C CA . MET A 1 202 ? 6.244 -25.134 -17.230 1.00 76.06 202 MET A CA 1
ATOM 1519 C C . MET A 1 202 ? 6.967 -24.336 -18.325 1.00 76.06 202 MET A C 1
ATOM 1521 O O . MET A 1 202 ? 8.046 -24.737 -18.753 1.00 76.06 202 MET A O 1
ATOM 1525 N N . ARG A 1 203 ? 6.427 -23.189 -18.758 1.00 69.19 203 ARG A N 1
ATOM 1526 C CA . ARG A 1 203 ? 7.092 -22.312 -19.740 1.00 69.19 203 ARG A CA 1
ATOM 1527 C C . ARG A 1 203 ? 8.326 -21.600 -19.179 1.00 69.19 203 ARG A C 1
ATOM 1529 O O . ARG A 1 203 ? 9.199 -21.252 -19.959 1.00 69.19 203 ARG A O 1
ATOM 1536 N N . GLY A 1 204 ? 8.406 -21.404 -17.861 1.00 55.47 204 GLY A N 1
ATOM 1537 C CA . GLY A 1 204 ? 9.542 -20.747 -17.203 1.00 55.47 204 GLY A CA 1
ATOM 1538 C C . GLY A 1 204 ? 10.709 -21.674 -16.843 1.00 55.47 204 GLY A C 1
ATOM 1539 O O . GLY A 1 204 ? 11.760 -21.178 -16.462 1.00 55.47 204 GLY A O 1
ATOM 1540 N N . SER A 1 205 ? 10.549 -23.000 -16.944 1.00 50.25 205 SER A N 1
ATOM 1541 C CA . SER A 1 205 ? 11.626 -23.984 -16.698 1.00 50.25 205 SER A CA 1
ATOM 1542 C C . SER A 1 205 ? 12.270 -24.533 -17.976 1.00 50.25 205 SER A C 1
ATOM 1544 O O . SER A 1 205 ? 13.062 -25.468 -17.898 1.00 50.25 205 SER A O 1
ATOM 1546 N N . ALA A 1 206 ? 11.900 -24.006 -19.146 1.00 49.38 206 ALA A N 1
ATOM 1547 C CA . ALA A 1 206 ? 12.402 -24.455 -20.446 1.00 49.38 206 ALA A CA 1
ATOM 1548 C C . ALA A 1 206 ? 13.485 -23.533 -21.052 1.00 49.38 206 ALA A C 1
ATOM 1550 O O . ALA A 1 206 ? 13.880 -23.752 -22.196 1.00 49.38 206 ALA A O 1
ATOM 1551 N N . GLU A 1 207 ? 13.963 -22.540 -20.295 1.00 41.50 207 GLU A N 1
ATOM 1552 C CA . GLU A 1 207 ? 15.181 -21.752 -20.564 1.00 41.50 207 GLU A CA 1
ATOM 1553 C C . GLU A 1 207 ? 16.270 -22.109 -19.546 1.00 41.50 207 GLU A C 1
ATOM 1555 O O . GLU A 1 207 ? 17.455 -22.137 -19.951 1.00 41.50 207 GLU A O 1
#